Protein AF-A0A061RAM3-F1 (afdb_monomer)

Solvent-accessible surface area (backbone atoms only — not comparable to full-atom values): 15833 Å² total; per-residue (Å²): 137,60,60,43,62,59,39,28,48,87,71,60,14,74,17,45,39,40,58,46,79,37,76,56,64,18,76,98,49,35,63,13,40,32,44,33,37,36,30,30,62,55,66,82,29,27,28,26,21,34,29,41,56,76,44,85,74,48,44,68,41,64,88,39,46,26,42,37,34,35,31,34,24,66,47,40,44,36,33,44,35,41,26,66,57,91,63,89,93,53,68,32,32,42,34,75,48,80,34,57,59,82,43,79,46,79,46,80,45,47,48,88,65,37,40,33,26,47,94,59,33,67,45,92,86,44,67,75,76,64,45,55,39,37,20,34,50,32,47,32,43,37,45,56,43,64,69,80,37,68,34,91,46,56,71,75,41,76,52,55,39,33,30,65,45,78,45,76,38,60,46,87,87,64,68,57,78,67,45,74,42,74,44,57,52,90,55,68,59,66,61,52,50,52,51,47,60,71,64,74,52,47,30,38,42,37,50,46,37,78,90,80,84,86,88,79,90,78,68,85,53,76,52,63,88,90,57,90,59,68,31,69,84,54,76,72,53,53,50,48,50,52,57,16,56,68,72,41,90,85,67,64,69,50,56,48,42,50,39,51,84,72,81,65,100,74,77,48,58,65,58,54,32,50,55,54,52,54,59,76,74,108

Foldseek 3Di:
DDKDKDFCVVVVFDKDWDWDWDAQPDDPRHIWIKIKTFFDPPSVGFKIKMKDQWDVQFAAQVQFFFKKWWKAAQQFKKKKWWDQDNDDQAWIWIAIDTHDHGDTDIDTDTQQRTFTDGPLETDPPDDRDRNGGTTMIMMMGGQDHHPRHGRPRGDGTIDMMTIHDMDTHHDPVSPDPAAEAEAEAPDPPVVVLVVVVVVVHFYEYEYAHDDDDDDDDDDWDWDDDPDDEDDHDDPVVSVLLVLLVVVQRRDGSDYTYTHDPDDDPDDDSVNSNVVVNVSSVD

Radius of gyration: 23.23 Å; Cα contacts (8 Å, |Δi|>4): 616; chains: 1; bounding box: 56×52×62 Å

Nearest PDB structures (foldseek):
  7zkq-assembly1_A  TM=8.210E-01  e=1.582E-12  Yarrowia lipolytica
  7zkp-assembly1_A  TM=8.042E-01  e=2.728E-11  Yarrowia lipolytica
  8qx6-assembly2_B  TM=6.249E-01  e=1.879E-04  Christiangramia forsetii KT0803
  4y6x-assembly3_C-4  TM=2.558E-01  e=2.822E-01  Tobacco streak virus
  5h49-assembly1_C  TM=2.333E-01  e=3.731E-01  Rattus norvegicus

Mean predicted aligned error: 13.97 Å

pLDDT: mean 75.75, std 21.13, range [30.55, 98.44]

Secondary structure (DSSP, 8-state):
--EEE--GGGGT---EEEEEEETTSSGGG--EEEEEEEE--GGG--EEEEEEPPPSSPB--TT-SEEEEEEE--S-EEEEEEE--SSSSS-EEEEEEE--SSSEEEEEEEGGG-EEEETTEE-TTPPPP-TT-B-EEEEEEESB-GGG-B-TT--SEEEEEEEEEEEEE--TT--PPPEEEEEPTTS-HHHHHHHHHHTTS-EEEEE----SSPPPS----PPPTT--------HHHHHHHHHHHHT-TT--SEEEE---S---TT--HHHHHHHHHHHHT-

InterPro domains:
  IPR008979 Galactose-binding-like domain superfamily [SSF49785] (3-167)
  IPR013857 NADH:ubiquinone oxidoreductase intermediate-associated protein 30 [PF08547] (2-162)
  IPR039131 Complex I intermediate-associated protein 30, mitochondrial [PTHR13194] (3-171)

Structure (mmCIF, N/CA/C/O backbone):
data_AF-A0A061RAM3-F1
#
_entry.id   AF-A0A061RAM3-F1
#
loop_
_atom_site.group_PDB
_atom_site.id
_atom_site.type_symbol
_atom_site.label_atom_id
_atom_site.label_alt_id
_atom_site.label_comp_id
_atom_site.label_asym_id
_atom_site.label_entity_id
_atom_site.label_seq_id
_atom_site.pdbx_PDB_ins_code
_atom_site.Cartn_x
_atom_site.Cartn_y
_atom_site.Cartn_z
_atom_site.occupancy
_atom_site.B_iso_or_equiv
_atom_site.auth_seq_id
_atom_site.auth_comp_id
_atom_site.auth_asym_id
_atom_site.auth_atom_id
_atom_site.pdbx_PDB_model_num
ATOM 1 N N . MET A 1 1 ? 6.037 6.297 9.368 1.00 69.19 1 MET A N 1
ATOM 2 C CA . MET A 1 1 ? 6.776 5.211 8.682 1.00 69.19 1 MET A CA 1
ATOM 3 C C . MET A 1 1 ? 7.897 5.817 7.856 1.00 69.19 1 MET A C 1
ATOM 5 O O . MET A 1 1 ? 7.661 6.824 7.199 1.00 69.19 1 MET A O 1
ATOM 9 N N . THR A 1 2 ? 9.088 5.224 7.885 1.00 83.69 2 THR A N 1
ATOM 10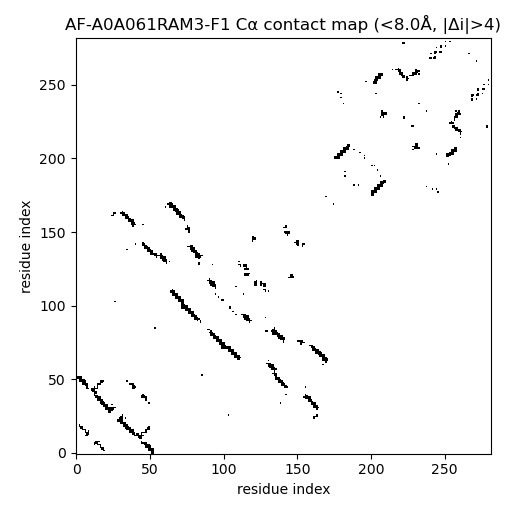 C CA . THR A 1 2 ? 10.241 5.684 7.093 1.00 83.69 2 THR A CA 1
ATOM 11 C C . THR A 1 2 ? 10.337 4.871 5.811 1.00 83.69 2 THR A C 1
ATOM 13 O O . THR A 1 2 ? 10.372 3.643 5.881 1.00 83.69 2 THR A O 1
ATOM 16 N N . TRP A 1 3 ? 10.388 5.549 4.665 1.00 90.94 3 TRP A N 1
ATOM 17 C CA . TRP A 1 3 ? 10.545 4.948 3.340 1.00 90.94 3 TRP A CA 1
ATOM 18 C C . TRP A 1 3 ? 11.981 5.123 2.845 1.00 90.94 3 TRP A C 1
ATOM 20 O O . TRP A 1 3 ? 12.577 6.180 3.037 1.00 90.94 3 TRP A O 1
ATOM 30 N N . ALA A 1 4 ? 12.524 4.097 2.198 1.00 86.75 4 ALA A N 1
ATOM 31 C CA . ALA A 1 4 ? 13.864 4.095 1.629 1.00 86.75 4 ALA A CA 1
ATOM 32 C C . ALA A 1 4 ? 13.833 3.626 0.161 1.00 86.75 4 ALA A C 1
ATOM 34 O O . ALA A 1 4 ? 13.072 2.704 -0.160 1.00 86.75 4 ALA A O 1
ATOM 35 N N . PRO A 1 5 ? 14.644 4.228 -0.728 1.00 85.62 5 PRO A N 1
ATOM 36 C CA . PRO A 1 5 ? 14.793 3.768 -2.106 1.00 85.62 5 PRO A CA 1
ATOM 37 C C . PRO A 1 5 ? 15.339 2.339 -2.206 1.00 85.62 5 PRO A C 1
ATOM 39 O O . PRO A 1 5 ? 16.195 1.919 -1.425 1.00 85.62 5 PRO A O 1
ATOM 42 N N . LEU A 1 6 ? 14.861 1.611 -3.212 1.00 77.00 6 LEU A N 1
ATOM 43 C CA . LEU A 1 6 ? 15.322 0.294 -3.635 1.00 77.00 6 LEU A CA 1
ATOM 44 C C . LEU A 1 6 ? 15.282 0.228 -5.170 1.00 77.00 6 LEU A C 1
ATOM 46 O O . LEU A 1 6 ? 14.410 -0.408 -5.759 1.00 77.00 6 LEU A O 1
ATOM 50 N N . ASP A 1 7 ? 16.209 0.933 -5.813 1.00 73.00 7 ASP A N 1
ATOM 51 C CA . ASP A 1 7 ? 16.230 1.128 -7.266 1.00 73.00 7 ASP A CA 1
ATOM 52 C C . ASP A 1 7 ? 17.189 0.173 -8.003 1.00 73.00 7 ASP A C 1
ATOM 54 O O . ASP A 1 7 ? 17.995 -0.548 -7.404 1.00 73.00 7 ASP A O 1
ATOM 58 N N . ASP A 1 8 ? 17.116 0.189 -9.337 1.00 58.47 8 ASP A N 1
ATOM 59 C CA . ASP A 1 8 ? 17.903 -0.662 -10.241 1.00 58.47 8 ASP A CA 1
ATOM 60 C C . ASP A 1 8 ? 19.409 -0.358 -10.291 1.00 58.47 8 ASP A C 1
ATOM 62 O O . ASP A 1 8 ? 20.167 -1.121 -10.896 1.00 58.47 8 ASP A O 1
ATOM 66 N N . VAL A 1 9 ? 19.867 0.676 -9.578 1.00 59.44 9 VAL A N 1
ATOM 67 C CA . VAL A 1 9 ? 21.287 1.025 -9.400 1.00 59.44 9 VAL A CA 1
ATOM 68 C C . VAL A 1 9 ? 22.098 -0.146 -8.842 1.00 59.44 9 VAL A C 1
ATOM 70 O O . VAL A 1 9 ? 23.246 -0.346 -9.234 1.00 59.44 9 VAL A O 1
ATOM 73 N N . VAL A 1 10 ? 21.490 -0.988 -7.998 1.00 59.09 10 VAL A N 1
ATOM 74 C CA . VAL A 1 10 ? 22.131 -2.204 -7.459 1.00 59.09 10 VAL A CA 1
ATOM 75 C C . VAL A 1 10 ? 22.502 -3.202 -8.570 1.00 59.09 10 VAL A C 1
ATOM 77 O O . VAL A 1 10 ? 23.435 -3.985 -8.411 1.00 59.09 10 VAL A O 1
ATOM 80 N N . MET A 1 11 ? 21.808 -3.145 -9.711 1.00 56.41 11 MET A N 1
ATOM 81 C CA . MET A 1 11 ? 22.037 -3.983 -10.892 1.00 56.41 11 MET A CA 1
ATOM 82 C C . MET A 1 11 ? 22.733 -3.230 -12.044 1.00 56.41 11 MET A C 1
ATOM 84 O O . MET A 1 11 ? 22.861 -3.786 -13.133 1.00 56.41 11 MET A O 1
ATOM 88 N N . GLY A 1 12 ? 23.191 -1.989 -11.825 1.00 47.34 12 GLY A N 1
ATOM 89 C CA . GLY A 1 12 ? 23.857 -1.149 -12.834 1.00 47.34 12 GLY A CA 1
ATOM 90 C 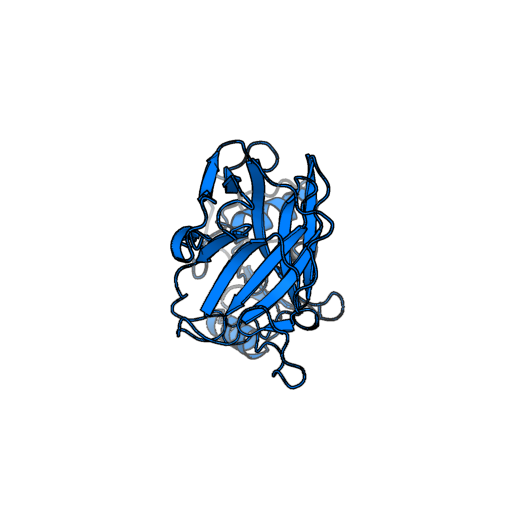C . GLY A 1 12 ? 22.932 -0.225 -13.639 1.00 47.34 12 GLY A C 1
ATOM 91 O O . GLY A 1 12 ? 23.410 0.487 -14.528 1.00 47.34 12 GLY A O 1
ATOM 92 N N . GLY A 1 13 ? 21.632 -0.212 -13.326 1.00 58.31 13 GLY A N 1
ATOM 93 C CA . GLY A 1 13 ? 20.669 0.744 -13.871 1.00 58.31 13 GLY A CA 1
ATOM 94 C C . GLY A 1 13 ? 20.909 2.172 -13.368 1.00 58.31 13 GLY A C 1
ATOM 95 O O . GLY A 1 13 ? 21.712 2.414 -12.466 1.00 58.31 13 GLY A O 1
ATOM 96 N N . CYS A 1 14 ? 20.245 3.143 -13.990 1.00 67.56 14 CYS A N 1
ATOM 97 C CA . CYS A 1 14 ? 20.358 4.562 -13.638 1.00 67.56 14 CYS A CA 1
ATOM 98 C C . CYS A 1 14 ? 19.017 5.177 -13.220 1.00 67.56 14 CYS A C 1
ATOM 100 O O . CYS A 1 14 ? 18.851 6.400 -13.273 1.00 67.56 14 CYS A O 1
ATOM 102 N N . SER A 1 15 ? 18.056 4.342 -12.816 1.00 70.56 15 SER A N 1
ATOM 103 C CA . SER A 1 15 ? 16.801 4.831 -12.264 1.00 70.56 15 SER A CA 1
ATOM 104 C C . SER A 1 15 ? 17.033 5.386 -10.861 1.00 70.56 15 SER A C 1
ATOM 106 O O . SER A 1 15 ? 17.794 4.834 -10.070 1.00 70.56 15 SER A O 1
ATOM 108 N N . LEU A 1 16 ? 16.371 6.495 -10.555 1.00 74.38 16 LEU A N 1
ATOM 109 C CA . LEU A 1 16 ? 16.419 7.145 -9.249 1.00 74.38 16 LEU A CA 1
ATOM 110 C C . LEU A 1 16 ? 14.993 7.412 -8.809 1.00 74.38 16 LEU A C 1
ATOM 112 O O . LEU A 1 16 ? 14.266 8.100 -9.529 1.00 74.38 16 LEU A O 1
ATOM 116 N N . GLY A 1 17 ? 14.608 6.909 -7.644 1.00 76.31 17 GLY A N 1
ATOM 117 C CA . GLY A 1 17 ? 13.334 7.219 -7.019 1.00 76.31 17 GLY A CA 1
ATOM 118 C C . GLY A 1 17 ? 13.464 7.492 -5.534 1.00 76.31 17 GLY A C 1
ATOM 119 O O . GLY A 1 17 ? 14.421 7.110 -4.867 1.00 76.31 17 GLY A O 1
ATOM 120 N N . GLY A 1 18 ? 12.473 8.194 -5.010 1.00 89.69 18 GLY A N 1
ATOM 121 C CA . GLY A 1 18 ? 12.388 8.526 -3.601 1.00 89.69 18 GLY A CA 1
ATOM 122 C C . GLY A 1 18 ? 10.944 8.662 -3.162 1.00 89.69 18 GLY A C 1
ATOM 123 O O . GLY A 1 18 ? 10.032 8.793 -3.983 1.00 89.69 18 GLY A O 1
ATOM 124 N N . PHE A 1 19 ? 10.752 8.606 -1.850 1.00 93.06 19 PHE A N 1
ATOM 125 C CA . PHE A 1 19 ? 9.472 8.869 -1.218 1.00 93.06 19 PHE A CA 1
ATOM 126 C C . PHE A 1 19 ? 9.662 9.964 -0.184 1.00 93.06 19 PHE A C 1
ATOM 128 O O . PHE A 1 19 ? 10.453 9.812 0.747 1.00 93.06 19 PHE A O 1
ATOM 135 N N . GLU A 1 20 ? 8.929 11.056 -0.337 1.00 93.38 20 GLU A N 1
ATOM 136 C CA . GLU A 1 20 ? 9.004 12.189 0.578 1.00 93.38 20 GLU A CA 1
ATOM 137 C C . GLU A 1 20 ? 7.631 12.808 0.793 1.00 93.38 20 GLU A C 1
ATOM 139 O O . GLU A 1 20 ? 6.785 12.804 -0.099 1.00 93.38 20 GLU A O 1
ATOM 144 N N . VAL A 1 21 ? 7.401 13.342 1.989 1.00 92.50 21 VAL A N 1
ATOM 145 C CA . VAL A 1 21 ? 6.182 14.097 2.271 1.00 92.50 21 VAL A CA 1
ATOM 146 C C . VAL A 1 21 ? 6.364 15.505 1.717 1.00 92.50 21 VAL A C 1
ATOM 148 O O . VAL A 1 21 ? 7.249 16.236 2.161 1.00 92.50 21 VAL A O 1
ATOM 151 N N . ARG A 1 22 ? 5.527 15.888 0.752 1.00 92.88 22 ARG A N 1
ATOM 152 C CA . ARG A 1 22 ? 5.532 17.217 0.133 1.00 92.88 22 ARG A CA 1
ATOM 153 C C . ARG A 1 22 ? 4.263 17.972 0.507 1.00 92.88 22 ARG A C 1
ATOM 155 O O . ARG A 1 22 ? 3.159 17.447 0.370 1.00 92.88 22 ARG A O 1
ATOM 162 N N . ALA A 1 23 ? 4.418 19.209 0.973 1.00 92.25 23 ALA A N 1
ATOM 163 C CA . ALA A 1 23 ? 3.297 20.114 1.219 1.00 92.25 23 ALA A CA 1
ATOM 164 C C . ALA A 1 23 ? 2.678 20.584 -0.109 1.00 92.25 23 ALA A C 1
ATOM 166 O O . ALA A 1 23 ? 3.403 20.793 -1.080 1.00 92.25 23 ALA A O 1
ATOM 167 N N . GLY A 1 24 ? 1.354 20.768 -0.155 1.00 90.19 24 GLY A N 1
ATOM 168 C CA . GLY A 1 24 ? 0.654 21.284 -1.340 1.00 90.19 24 GLY A CA 1
ATOM 169 C C . GLY A 1 24 ? 0.398 20.266 -2.457 1.00 90.19 24 GLY A C 1
ATOM 170 O O . GLY A 1 24 ? -0.300 20.594 -3.412 1.00 90.19 24 GLY A O 1
ATOM 171 N N . GLU A 1 25 ? 0.926 19.046 -2.346 1.00 90.75 25 GLU A N 1
ATOM 172 C CA . GLU A 1 25 ? 0.769 17.973 -3.345 1.00 90.75 25 GLU A CA 1
ATOM 173 C C . GLU A 1 25 ? -0.439 17.058 -3.067 1.00 90.75 25 GLU A C 1
ATOM 175 O O . GLU A 1 25 ? -0.788 16.221 -3.898 1.00 90.75 25 GLU A O 1
ATOM 180 N N . GLY A 1 26 ? -1.076 17.196 -1.901 1.00 90.06 26 GLY A N 1
ATOM 181 C CA . GLY A 1 26 ? -2.254 16.444 -1.472 1.00 90.06 26 GLY A CA 1
ATOM 182 C C . GLY A 1 26 ? -3.586 17.072 -1.882 1.00 90.06 26 GLY A C 1
ATOM 183 O O . GLY A 1 26 ? -3.658 18.162 -2.457 1.00 90.06 26 GLY A O 1
ATOM 184 N N . GLU A 1 27 ? -4.678 16.373 -1.569 1.00 88.25 27 GLU A N 1
ATOM 185 C CA . GLU A 1 27 ? -6.039 16.873 -1.783 1.00 88.25 27 GLU A CA 1
ATOM 186 C C . GLU A 1 27 ? -6.258 18.204 -1.059 1.00 88.25 27 GLU A C 1
ATOM 188 O O . GLU A 1 27 ? -5.811 18.392 0.070 1.00 88.25 27 GLU A O 1
ATOM 193 N N . ALA A 1 28 ? -6.907 19.155 -1.736 1.00 88.12 28 ALA A N 1
ATOM 194 C CA . ALA A 1 28 ? -7.122 20.512 -1.228 1.00 88.12 28 ALA A CA 1
ATOM 195 C C . ALA A 1 28 ? -5.840 21.233 -0.737 1.00 88.12 28 ALA A C 1
ATOM 197 O O . ALA A 1 28 ? -5.916 22.131 0.098 1.00 88.12 28 ALA A O 1
ATOM 198 N N . GLY A 1 29 ? -4.659 20.867 -1.257 1.00 85.62 29 GLY A N 1
ATOM 199 C CA . GLY A 1 29 ? -3.378 21.467 -0.865 1.00 85.62 29 GLY A CA 1
ATOM 200 C C . GLY A 1 29 ? -2.783 20.910 0.435 1.00 85.62 29 GLY A C 1
ATOM 201 O O . GLY A 1 29 ? -1.791 21.449 0.929 1.00 85.62 29 GLY A O 1
ATOM 202 N N . ALA A 1 30 ? -3.351 19.831 0.982 1.00 88.69 30 ALA A N 1
ATOM 203 C CA . ALA A 1 30 ? -2.785 19.095 2.110 1.00 88.69 30 ALA A CA 1
ATOM 204 C C . ALA A 1 30 ? -1.396 18.503 1.770 1.00 88.69 30 ALA A C 1
ATOM 206 O O . ALA A 1 30 ? -1.010 18.430 0.600 1.00 88.69 30 ALA A O 1
ATOM 207 N N . PRO A 1 31 ? -0.599 18.074 2.762 1.00 90.25 31 PRO A N 1
ATOM 208 C CA . PRO A 1 31 ? 0.589 17.274 2.489 1.00 90.25 31 PRO A CA 1
ATOM 209 C C . PRO A 1 31 ? 0.226 15.891 1.924 1.00 90.25 31 PRO A C 1
ATOM 211 O O . PRO A 1 31 ? -0.779 15.295 2.307 1.00 90.25 31 PRO A O 1
ATOM 214 N N . ALA A 1 32 ? 1.078 15.361 1.048 1.00 93.81 32 ALA A N 1
ATOM 215 C CA . ALA A 1 32 ? 0.996 13.988 0.550 1.00 93.81 32 ALA A CA 1
ATOM 216 C C . ALA A 1 32 ? 2.384 13.345 0.505 1.00 93.81 32 ALA A C 1
ATOM 218 O O . ALA A 1 32 ? 3.394 14.028 0.327 1.00 93.81 32 ALA A O 1
ATOM 219 N N . GLY A 1 33 ? 2.440 12.022 0.652 1.00 95.56 33 GLY A N 1
ATOM 220 C CA . GLY A 1 33 ? 3.655 11.259 0.391 1.00 95.56 33 GLY A CA 1
ATOM 221 C C . GLY A 1 33 ? 3.820 11.058 -1.110 1.00 95.56 33 GLY A C 1
ATOM 222 O O . GLY A 1 33 ? 2.917 10.546 -1.758 1.00 95.56 33 GLY A O 1
ATOM 223 N N . VAL A 1 34 ? 4.942 11.468 -1.689 1.00 96.75 34 VAL A N 1
ATOM 224 C CA . VAL A 1 34 ? 5.141 11.447 -3.140 1.00 96.75 34 VAL A CA 1
ATOM 225 C C . VAL A 1 34 ? 6.214 10.435 -3.501 1.00 96.75 34 VAL A C 1
ATOM 227 O O . VAL A 1 34 ? 7.398 10.666 -3.254 1.00 96.75 34 VAL A O 1
ATOM 230 N N . PHE A 1 35 ? 5.800 9.330 -4.126 1.00 97.38 35 PHE A N 1
ATOM 231 C CA . PHE A 1 35 ? 6.722 8.417 -4.795 1.00 97.38 35 PHE A CA 1
ATOM 232 C C . PHE A 1 35 ? 7.046 8.980 -6.178 1.00 97.38 35 PHE A C 1
ATOM 234 O O . PHE A 1 35 ? 6.186 9.014 -7.053 1.00 97.38 35 PHE A O 1
ATOM 241 N N . SER A 1 36 ? 8.267 9.456 -6.393 1.00 96.25 36 SER A N 1
ATOM 242 C CA . SER A 1 36 ? 8.643 10.071 -7.670 1.00 96.25 36 SER A CA 1
ATOM 243 C C . SER A 1 36 ? 10.099 9.826 -8.008 1.00 96.25 36 SER A C 1
ATOM 245 O O . SER A 1 36 ? 10.906 9.490 -7.139 1.00 96.25 36 SER A O 1
ATOM 247 N N . GLY A 1 37 ? 10.431 10.002 -9.280 1.00 94.12 37 GLY A N 1
ATOM 248 C CA . GLY A 1 37 ? 11.761 9.701 -9.767 1.00 94.12 37 GLY A CA 1
ATOM 249 C C . GLY A 1 37 ? 11.891 9.814 -11.273 1.00 94.12 37 GLY A C 1
ATOM 250 O O . GLY A 1 37 ? 11.033 10.375 -11.956 1.00 94.12 37 GLY A O 1
ATOM 251 N N . ASN A 1 38 ? 12.978 9.256 -11.790 1.00 92.00 38 ASN A N 1
ATOM 252 C CA . ASN A 1 38 ? 13.219 9.071 -13.211 1.00 92.00 38 ASN A CA 1
ATOM 253 C C . ASN A 1 38 ? 13.618 7.617 -13.458 1.00 92.00 38 ASN A C 1
ATOM 255 O O . ASN A 1 38 ? 14.618 7.162 -12.907 1.00 92.00 38 ASN A O 1
ATOM 259 N N . VAL A 1 39 ? 12.855 6.902 -14.285 1.00 91.44 39 VAL A N 1
ATOM 260 C CA . VAL A 1 39 ? 13.136 5.508 -14.647 1.00 91.44 39 VAL A CA 1
ATOM 261 C C . VAL A 1 39 ? 13.757 5.438 -16.041 1.00 91.44 39 VAL A C 1
ATOM 263 O O . VAL A 1 39 ? 13.274 6.085 -16.973 1.00 91.44 39 VAL A O 1
ATOM 266 N N . SER A 1 40 ? 14.829 4.662 -16.202 1.00 88.94 40 SER A N 1
ATOM 267 C CA . SER A 1 40 ? 15.472 4.426 -17.502 1.00 88.94 40 SER A CA 1
ATOM 268 C C . SER A 1 40 ? 15.567 2.937 -17.802 1.00 88.94 40 SER A C 1
ATOM 270 O O . SER A 1 40 ? 15.693 2.119 -16.901 1.00 88.94 40 SER A O 1
ATOM 272 N N . THR A 1 41 ? 15.516 2.582 -19.083 1.00 86.94 41 THR A N 1
ATOM 273 C CA . THR A 1 41 ? 15.765 1.214 -19.562 1.00 86.94 41 THR A CA 1
ATOM 274 C C . THR A 1 41 ? 17.222 0.968 -19.945 1.00 86.94 41 THR A C 1
ATOM 276 O O . THR A 1 41 ? 17.556 -0.133 -20.389 1.00 86.94 41 THR A O 1
ATOM 279 N N . ASP A 1 42 ? 18.077 1.981 -19.812 1.00 81.56 42 ASP A N 1
ATOM 280 C CA . ASP A 1 42 ? 19.510 1.858 -20.059 1.00 81.56 42 ASP A CA 1
ATOM 281 C C . ASP A 1 42 ? 20.147 0.885 -19.057 1.00 81.56 42 ASP A C 1
ATOM 283 O O . ASP A 1 42 ? 19.644 0.680 -17.952 1.00 81.56 42 ASP A O 1
ATOM 287 N N . ASN A 1 43 ? 21.258 0.256 -19.451 1.00 79.12 43 ASN A N 1
ATOM 288 C CA . ASN A 1 43 ? 22.014 -0.696 -18.624 1.00 79.12 43 ASN A CA 1
ATOM 289 C C . ASN A 1 43 ? 21.181 -1.861 -18.057 1.00 79.12 43 ASN A C 1
ATOM 291 O O . ASN A 1 43 ? 21.433 -2.336 -16.954 1.00 79.12 43 ASN A O 1
ATOM 295 N N . SER A 1 44 ? 20.197 -2.353 -18.816 1.00 75.50 44 SER A N 1
ATOM 296 C CA . SER A 1 44 ? 19.260 -3.399 -18.362 1.00 75.50 44 SER A CA 1
ATOM 297 C C . SER A 1 44 ? 18.396 -2.991 -17.162 1.00 75.50 44 SER A C 1
ATOM 299 O O . SER A 1 44 ? 17.829 -3.856 -16.493 1.00 75.50 44 SER A O 1
ATOM 301 N N . GLY A 1 45 ? 18.282 -1.687 -16.904 1.00 79.81 45 GLY A N 1
ATOM 302 C CA . GLY A 1 45 ? 17.400 -1.131 -15.893 1.00 79.81 45 GLY A CA 1
ATOM 303 C C . GLY A 1 45 ? 15.928 -1.188 -16.294 1.00 79.81 45 GLY A C 1
ATOM 304 O O . GLY A 1 45 ? 15.495 -1.911 -17.202 1.00 79.81 45 GLY A O 1
ATOM 305 N N . GLY A 1 46 ? 15.140 -0.382 -15.604 1.00 86.69 46 GLY A N 1
ATOM 306 C CA . GLY A 1 46 ? 13.729 -0.184 -15.893 1.00 86.69 46 GLY A CA 1
ATOM 307 C C . GLY A 1 46 ? 12.863 -0.374 -14.668 1.00 86.69 46 GLY A C 1
ATOM 308 O O . GLY A 1 46 ? 11.701 -0.742 -14.822 1.00 86.69 46 GLY A O 1
ATOM 309 N N . PHE A 1 47 ? 13.390 -0.176 -13.461 1.00 89.69 47 PHE A N 1
ATOM 310 C CA . PHE A 1 47 ? 12.538 -0.097 -12.285 1.00 89.69 47 PHE A CA 1
ATOM 311 C C . PHE A 1 47 ? 13.027 0.940 -11.283 1.00 89.69 47 PHE A C 1
ATOM 313 O O . PHE A 1 47 ? 14.221 1.164 -11.113 1.00 89.69 47 PHE A O 1
ATOM 32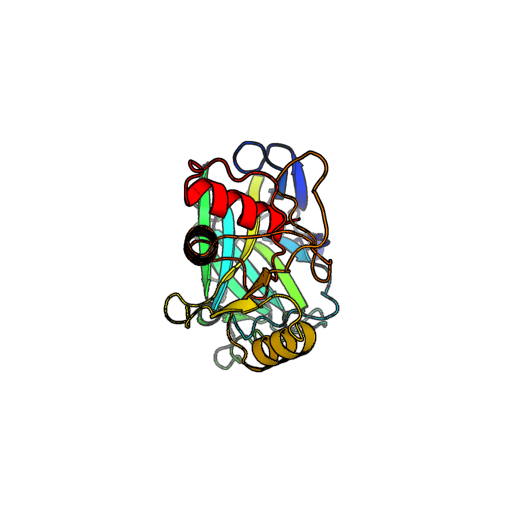0 N N . SER A 1 48 ? 12.066 1.527 -10.585 1.00 93.44 48 SER A N 1
ATOM 321 C CA . SER A 1 48 ? 12.296 2.312 -9.385 1.00 93.44 48 SER A CA 1
ATOM 322 C C . SER A 1 48 ? 11.336 1.842 -8.306 1.00 93.44 48 SER A C 1
ATOM 324 O O . SER A 1 48 ? 10.194 1.461 -8.596 1.00 93.44 48 SER A O 1
ATOM 326 N N . SER A 1 49 ? 11.795 1.814 -7.062 1.00 94.12 49 SER A N 1
ATOM 327 C CA . SER A 1 49 ? 10.980 1.344 -5.954 1.00 94.12 49 SER A CA 1
ATOM 328 C C . SER A 1 49 ? 11.350 2.013 -4.644 1.00 94.12 49 SER A C 1
ATOM 330 O O . SER A 1 49 ? 12.496 2.374 -4.408 1.00 94.12 49 SER A O 1
ATOM 332 N N . VAL A 1 50 ? 10.366 2.135 -3.763 1.00 95.25 50 VAL A N 1
ATOM 333 C CA . VAL A 1 50 ? 10.534 2.602 -2.389 1.00 95.25 50 VAL A CA 1
ATOM 334 C C . VAL A 1 50 ? 9.870 1.611 -1.456 1.00 95.25 50 VAL A C 1
ATOM 336 O O . VAL A 1 50 ? 8.787 1.098 -1.745 1.00 95.25 50 VAL A O 1
ATOM 339 N N . ARG A 1 51 ? 10.519 1.332 -0.331 1.00 94.88 51 ARG A N 1
ATOM 340 C CA . ARG A 1 51 ? 10.044 0.370 0.661 1.00 94.88 51 ARG A CA 1
ATOM 341 C C . ARG A 1 51 ? 10.166 0.949 2.055 1.00 94.88 51 ARG A C 1
ATOM 343 O O . ARG A 1 51 ? 11.120 1.668 2.344 1.00 94.88 51 ARG A O 1
ATOM 350 N N . THR A 1 52 ? 9.226 0.625 2.929 1.00 93.81 52 THR A N 1
ATOM 351 C CA . THR A 1 52 ? 9.360 0.970 4.342 1.00 93.81 52 THR A CA 1
ATOM 352 C C . THR A 1 52 ? 10.516 0.200 4.985 1.00 93.81 52 THR A C 1
ATOM 354 O O . THR A 1 52 ? 10.899 -0.887 4.539 1.00 93.81 52 THR A O 1
ATOM 357 N N . LEU A 1 53 ? 11.062 0.720 6.082 1.00 91.19 53 LEU A N 1
ATOM 358 C CA . LEU A 1 53 ? 11.781 -0.148 7.017 1.00 91.19 53 LEU A CA 1
ATOM 359 C C . LEU A 1 53 ? 10.851 -1.274 7.501 1.00 91.19 53 LEU A C 1
ATOM 361 O O . LEU A 1 53 ? 9.623 -1.150 7.416 1.00 91.19 53 LEU A O 1
ATOM 365 N N . ASN A 1 54 ? 11.442 -2.370 7.982 1.00 93.06 54 ASN A N 1
ATOM 366 C CA . ASN A 1 54 ? 10.662 -3.421 8.625 1.00 93.06 54 ASN A CA 1
ATOM 367 C C . ASN A 1 54 ? 9.919 -2.811 9.819 1.00 93.06 54 ASN A C 1
ATOM 369 O O . ASN A 1 54 ? 10.510 -2.087 10.622 1.00 93.06 54 ASN A O 1
ATOM 373 N N . LEU A 1 55 ? 8.621 -3.072 9.882 1.00 90.88 55 LEU A N 1
ATOM 374 C CA . LEU A 1 55 ? 7.748 -2.678 10.970 1.00 90.88 55 LEU A CA 1
ATOM 375 C C . LEU A 1 55 ? 8.016 -3.608 12.154 1.00 90.88 55 LEU A C 1
ATOM 377 O O . LEU A 1 55 ? 8.121 -4.823 11.979 1.00 90.88 55 LEU A O 1
ATOM 381 N N . ASP A 1 56 ? 8.156 -3.016 13.334 1.00 90.31 56 ASP A N 1
ATOM 382 C CA . ASP A 1 56 ? 8.356 -3.729 14.590 1.00 90.31 56 ASP A CA 1
ATOM 383 C C . ASP A 1 56 ? 7.450 -3.096 15.665 1.00 90.31 56 ASP A C 1
ATOM 385 O O . ASP A 1 56 ? 7.684 -1.942 16.045 1.00 90.31 56 ASP A O 1
ATOM 389 N N . PRO A 1 57 ? 6.381 -3.791 16.102 1.00 92.44 57 PRO A N 1
ATOM 390 C CA . PRO A 1 57 ? 5.958 -5.115 15.632 1.00 92.44 57 PRO A CA 1
ATOM 391 C C . PRO A 1 57 ? 5.412 -5.095 14.183 1.00 92.44 57 PRO A C 1
ATOM 393 O O . PRO A 1 57 ? 5.009 -4.034 13.689 1.00 92.44 57 PRO A O 1
ATOM 396 N N . PRO A 1 58 ? 5.363 -6.253 13.493 1.00 92.38 58 PRO A N 1
ATOM 397 C CA . PRO A 1 58 ? 4.623 -6.400 12.239 1.00 92.38 58 PRO A CA 1
ATOM 398 C C . PRO A 1 58 ? 3.143 -6.031 12.409 1.00 92.38 58 PRO A C 1
ATOM 400 O O . PRO A 1 58 ? 2.589 -6.132 13.505 1.00 92.38 58 PRO A O 1
ATOM 403 N N . LEU A 1 59 ? 2.486 -5.622 11.322 1.00 91.00 59 LEU A N 1
ATOM 404 C CA . LEU A 1 59 ? 1.055 -5.320 11.352 1.00 91.00 59 LEU A CA 1
ATOM 405 C C . LEU A 1 59 ? 0.232 -6.603 11.238 1.00 91.00 59 LEU A C 1
ATOM 407 O O . LEU A 1 59 ? 0.403 -7.359 10.279 1.00 91.00 59 LEU A O 1
ATOM 411 N N . ASP A 1 60 ? -0.713 -6.776 12.159 1.00 89.94 60 ASP A N 1
ATOM 412 C CA . ASP A 1 60 ? -1.796 -7.747 12.030 1.00 89.94 60 ASP A CA 1
ATOM 413 C C . ASP A 1 60 ? -2.991 -7.092 11.330 1.00 89.94 60 ASP A C 1
ATOM 415 O O . ASP A 1 60 ? -3.696 -6.249 11.890 1.00 89.94 60 ASP A O 1
ATOM 419 N N . LEU A 1 61 ? -3.194 -7.471 10.070 1.00 89.94 61 LEU A N 1
ATOM 420 C CA . LEU A 1 61 ? -4.306 -7.042 9.231 1.00 89.94 61 LEU A CA 1
ATOM 421 C C . LEU A 1 61 ? -5.302 -8.181 8.963 1.00 89.94 61 LEU A C 1
ATOM 423 O O . LEU A 1 61 ? -6.093 -8.085 8.025 1.00 89.94 61 LEU A O 1
ATOM 427 N N . SER A 1 62 ? -5.294 -9.249 9.767 1.00 86.81 62 SER A N 1
ATOM 428 C CA . SER A 1 62 ? -6.171 -10.420 9.584 1.00 86.81 62 SER A CA 1
ATOM 429 C C . SER A 1 62 ? -7.663 -10.100 9.607 1.00 86.81 62 SER A C 1
ATOM 431 O O . SER A 1 62 ? -8.460 -10.804 8.992 1.00 86.81 62 SER A O 1
ATOM 433 N N . ALA A 1 63 ? -8.036 -9.003 10.261 1.00 82.81 63 ALA A N 1
ATOM 434 C CA . ALA A 1 63 ? -9.408 -8.525 10.336 1.00 82.81 63 ALA A CA 1
ATOM 435 C C . ALA A 1 63 ? -9.860 -7.706 9.105 1.00 82.81 63 ALA A C 1
ATOM 437 O O . ALA A 1 63 ? -10.967 -7.170 9.111 1.00 82.81 63 ALA A O 1
ATOM 438 N N . TYR A 1 64 ? -9.014 -7.552 8.082 1.00 86.81 64 TYR A N 1
ATOM 439 C CA . TYR A 1 64 ? -9.276 -6.734 6.895 1.00 86.81 64 TYR A CA 1
ATOM 440 C C . TYR A 1 64 ? -9.298 -7.585 5.619 1.00 86.81 64 TYR A C 1
ATOM 442 O O . TYR A 1 64 ? -8.680 -8.643 5.539 1.00 86.81 64 TYR A O 1
ATOM 450 N N . GLU A 1 65 ? -9.995 -7.099 4.593 1.00 90.69 65 GLU A N 1
ATOM 451 C CA . GLU A 1 65 ? -10.069 -7.744 3.278 1.00 90.69 65 GLU A CA 1
ATOM 452 C C . GLU A 1 65 ? -8.919 -7.309 2.356 1.00 90.69 65 GLU A C 1
ATOM 454 O O . GLU A 1 65 ? -8.495 -8.065 1.478 1.00 90.69 65 GLU A O 1
ATOM 459 N N . GLY A 1 66 ? -8.386 -6.098 2.537 1.00 95.44 66 GLY A N 1
ATOM 460 C CA . GLY A 1 66 ? -7.290 -5.612 1.707 1.00 95.44 66 GLY A CA 1
ATOM 461 C C . GLY A 1 66 ? -6.781 -4.221 2.054 1.00 95.44 66 GLY A C 1
ATOM 462 O O . GLY A 1 66 ? -7.106 -3.654 3.096 1.00 95.44 66 GLY A O 1
ATOM 463 N N . ILE A 1 67 ? -5.984 -3.665 1.138 1.00 97.44 67 ILE A N 1
ATOM 464 C CA . ILE A 1 67 ? -5.388 -2.325 1.226 1.00 97.44 67 ILE A CA 1
ATOM 465 C C . ILE A 1 67 ? -6.082 -1.366 0.256 1.00 97.44 67 ILE A C 1
ATOM 467 O O . ILE A 1 67 ? -6.329 -1.705 -0.898 1.00 97.44 67 ILE A O 1
ATOM 471 N N . SER A 1 68 ? -6.376 -0.155 0.709 1.00 96.31 68 SER A N 1
ATOM 472 C CA . SER A 1 68 ? -6.869 0.964 -0.085 1.00 96.31 68 SER A CA 1
ATOM 473 C C . SER A 1 68 ? -5.767 2.009 -0.210 1.00 96.31 68 SER A C 1
ATOM 475 O O . SER A 1 68 ? -5.166 2.402 0.791 1.00 96.31 68 SER A O 1
ATOM 477 N N . LEU A 1 69 ? -5.502 2.467 -1.429 1.00 97.38 69 LEU A N 1
ATOM 478 C CA . LEU A 1 69 ? -4.597 3.584 -1.690 1.00 97.38 69 LEU A CA 1
ATOM 479 C C . LEU A 1 69 ? -5.404 4.760 -2.231 1.00 97.38 69 LEU A C 1
ATOM 481 O O . LEU A 1 69 ? -6.124 4.588 -3.214 1.00 97.38 69 LEU A O 1
ATOM 485 N N . ARG A 1 70 ? -5.233 5.949 -1.653 1.00 96.81 70 ARG A N 1
ATOM 486 C CA . ARG A 1 70 ? -5.718 7.202 -2.244 1.00 96.81 70 ARG A CA 1
ATOM 487 C C . ARG A 1 70 ? -4.556 7.866 -2.963 1.00 96.81 70 ARG A C 1
ATOM 489 O O . ARG A 1 70 ? -3.624 8.343 -2.311 1.00 96.81 70 ARG A O 1
ATOM 496 N N . VAL A 1 71 ? -4.575 7.862 -4.293 1.00 97.81 71 VAL A N 1
ATOM 497 C CA . VAL A 1 71 ? -3.443 8.314 -5.123 1.00 97.81 71 VAL A CA 1
ATOM 498 C C . VAL A 1 71 ? -3.878 9.294 -6.198 1.00 97.81 71 VAL A C 1
ATOM 500 O O . VAL A 1 71 ? -4.994 9.196 -6.705 1.00 97.81 71 VAL A O 1
ATOM 503 N N . ARG A 1 72 ? -2.981 10.202 -6.588 1.00 97.31 72 ARG A N 1
ATOM 504 C CA . ARG A 1 72 ? -3.132 11.008 -7.800 1.00 97.31 72 ARG A CA 1
ATOM 505 C C . ARG A 1 72 ? -2.311 10.372 -8.907 1.00 97.31 72 ARG A C 1
ATOM 507 O O . ARG A 1 72 ? -1.086 10.354 -8.836 1.00 97.31 72 ARG A O 1
ATOM 514 N N . GLY A 1 73 ? -2.983 9.803 -9.895 1.00 93.62 73 GLY A N 1
ATOM 515 C CA . GLY A 1 73 ? -2.310 9.006 -10.911 1.00 93.62 73 GLY A CA 1
ATOM 516 C C . GLY A 1 73 ? -1.575 9.821 -11.972 1.00 93.62 73 GLY A C 1
ATOM 517 O O . GLY A 1 73 ? -1.880 10.989 -12.227 1.00 93.62 73 GLY A O 1
ATOM 518 N N . ASP A 1 74 ? -0.634 9.169 -12.652 1.00 95.75 74 ASP A N 1
ATOM 519 C CA . ASP A 1 74 ? 0.120 9.717 -13.785 1.00 95.75 74 ASP A CA 1
ATOM 520 C C . ASP A 1 74 ? -0.037 8.881 -15.069 1.00 95.75 74 ASP A C 1
ATOM 522 O O . ASP A 1 74 ? 0.689 9.061 -16.052 1.00 95.75 74 ASP A O 1
ATOM 526 N N . GLY A 1 75 ? -1.029 7.985 -15.104 1.00 96.56 75 GLY A N 1
ATOM 527 C CA . GLY A 1 75 ? -1.283 7.138 -16.269 1.00 96.56 75 GLY A CA 1
ATOM 528 C C . GLY A 1 75 ? -0.283 5.990 -16.407 1.00 96.56 75 GLY A C 1
ATOM 529 O O . GLY A 1 75 ? -0.115 5.474 -17.517 1.00 96.56 75 GLY A O 1
ATOM 530 N N . LEU A 1 76 ? 0.460 5.673 -15.344 1.00 97.12 76 LEU A N 1
ATOM 531 C CA . LEU A 1 76 ? 1.357 4.525 -15.264 1.00 97.12 76 LEU A CA 1
ATOM 532 C C . LEU A 1 76 ? 0.723 3.408 -14.433 1.00 97.12 76 LEU A C 1
ATOM 534 O O . LEU A 1 76 ? -0.235 3.610 -13.679 1.00 97.12 76 LEU A O 1
ATOM 538 N N . ARG A 1 77 ? 1.296 2.216 -14.580 1.00 97.88 77 ARG A N 1
ATOM 539 C CA . ARG A 1 77 ? 0.934 1.025 -13.818 1.00 97.88 77 ARG A CA 1
ATOM 540 C C . ARG A 1 77 ? 2.035 0.697 -12.825 1.00 97.88 77 ARG A C 1
ATOM 542 O O . ARG A 1 77 ? 3.200 0.553 -13.209 1.00 97.88 77 ARG A O 1
ATOM 549 N N . TYR A 1 78 ? 1.642 0.555 -11.569 1.00 98.06 78 TYR A N 1
ATOM 550 C CA . TYR A 1 78 ? 2.525 0.347 -10.430 1.00 98.06 78 TYR A CA 1
ATOM 551 C C . TYR A 1 78 ? 2.275 -1.016 -9.793 1.00 98.06 78 TYR A C 1
ATOM 553 O O . TYR A 1 78 ? 1.263 -1.670 -10.046 1.00 98.06 78 TYR A O 1
ATOM 561 N N . LYS A 1 79 ? 3.196 -1.432 -8.925 1.00 98.06 79 LYS A N 1
ATOM 562 C CA . LYS A 1 79 ? 3.029 -2.581 -8.037 1.00 98.06 79 LYS A CA 1
ATOM 563 C C . LYS A 1 79 ? 3.029 -2.111 -6.595 1.00 98.06 79 LYS A C 1
ATOM 565 O O . LYS A 1 79 ? 3.918 -1.363 -6.186 1.00 98.06 79 LYS A O 1
ATOM 570 N N . PHE A 1 80 ? 2.063 -2.603 -5.835 1.00 98.44 80 PHE A N 1
ATOM 571 C CA . PHE A 1 80 ? 2.091 -2.594 -4.385 1.00 98.44 80 PHE A CA 1
ATOM 572 C C . PHE A 1 80 ? 2.579 -3.956 -3.904 1.00 98.44 80 PHE A C 1
ATOM 574 O O . PHE A 1 80 ? 2.105 -4.998 -4.368 1.00 98.44 80 PHE A O 1
ATOM 581 N N . ILE A 1 81 ? 3.566 -3.953 -3.018 1.00 97.88 81 ILE A N 1
ATOM 582 C CA . ILE A 1 81 ? 4.252 -5.161 -2.576 1.00 97.88 81 ILE A CA 1
ATOM 583 C C . ILE A 1 81 ? 4.214 -5.219 -1.052 1.00 97.88 81 ILE A C 1
ATOM 585 O O . ILE A 1 81 ? 4.582 -4.262 -0.371 1.00 97.88 81 ILE A O 1
ATOM 589 N N . LEU A 1 82 ? 3.782 -6.364 -0.538 1.00 98.00 82 LEU A N 1
ATOM 590 C CA . LEU A 1 82 ? 3.758 -6.706 0.874 1.00 98.00 82 LEU A CA 1
ATOM 591 C C . LEU A 1 82 ? 4.803 -7.783 1.158 1.00 98.00 82 LEU A C 1
ATOM 593 O O . LEU A 1 82 ? 5.012 -8.706 0.362 1.00 98.00 82 LEU A O 1
ATOM 597 N N . ARG A 1 83 ? 5.455 -7.674 2.313 1.00 96.75 83 ARG A N 1
ATOM 598 C CA . ARG A 1 83 ? 6.364 -8.701 2.832 1.00 96.75 83 ARG A CA 1
ATOM 599 C C . ARG A 1 83 ? 5.877 -9.188 4.178 1.00 96.75 83 ARG A C 1
ATOM 601 O O . ARG A 1 83 ? 5.459 -8.379 4.999 1.00 96.75 83 ARG A O 1
ATOM 608 N N . THR A 1 84 ? 6.015 -10.488 4.395 1.00 96.19 84 THR A N 1
ATOM 609 C CA . THR A 1 84 ? 5.681 -11.162 5.656 1.00 96.19 84 THR A CA 1
ATOM 610 C C . THR A 1 84 ? 6.906 -11.772 6.338 1.00 96.19 84 THR A C 1
ATOM 612 O O . THR A 1 84 ? 6.788 -12.512 7.306 1.00 96.19 84 THR A O 1
ATOM 615 N N . ASP A 1 85 ? 8.098 -11.490 5.815 1.00 93.56 85 ASP A N 1
ATOM 616 C CA . ASP A 1 85 ? 9.372 -11.987 6.322 1.00 93.56 85 ASP A CA 1
ATOM 617 C C . ASP A 1 85 ? 10.348 -10.810 6.436 1.00 93.56 85 ASP A C 1
ATOM 619 O O . ASP A 1 85 ? 10.370 -9.915 5.581 1.00 93.56 85 ASP A O 1
ATOM 623 N N . THR A 1 86 ? 11.133 -10.794 7.511 1.00 90.62 86 THR A N 1
ATOM 624 C CA . THR A 1 86 ? 12.129 -9.755 7.789 1.00 90.62 86 THR A CA 1
ATOM 625 C C . THR A 1 86 ? 13.384 -9.900 6.930 1.00 90.62 86 THR A C 1
ATOM 627 O O . THR A 1 86 ? 14.096 -8.909 6.725 1.00 90.62 86 THR A O 1
ATOM 630 N N . ASN A 1 87 ? 13.642 -11.093 6.388 1.00 89.00 87 ASN A N 1
ATOM 631 C CA . ASN A 1 87 ? 14.748 -11.378 5.487 1.00 89.00 87 ASN A CA 1
ATOM 632 C C . ASN A 1 87 ? 14.545 -10.714 4.119 1.00 89.00 87 ASN A C 1
ATOM 634 O O . ASN A 1 87 ? 13.439 -10.588 3.587 1.00 89.00 87 ASN A O 1
ATOM 638 N N . TRP A 1 88 ? 15.659 -10.310 3.510 1.00 77.75 88 TRP A N 1
ATOM 639 C CA . TRP A 1 88 ? 15.638 -9.498 2.296 1.00 77.75 88 TRP A CA 1
ATOM 640 C C . TRP A 1 88 ? 15.277 -10.278 1.019 1.00 77.75 88 TRP A C 1
ATOM 642 O O . TRP A 1 88 ? 14.520 -9.779 0.181 1.00 77.75 88 TRP A O 1
ATOM 652 N N . ASP A 1 89 ? 15.795 -11.497 0.864 1.00 86.00 89 ASP A N 1
ATOM 653 C CA . ASP A 1 89 ? 15.637 -12.336 -0.336 1.00 86.00 89 ASP A CA 1
ATOM 654 C C . ASP A 1 89 ? 14.598 -13.438 -0.101 1.00 86.00 89 ASP A C 1
ATOM 656 O O . ASP A 1 89 ? 14.908 -14.620 0.018 1.00 86.00 89 ASP A O 1
ATOM 660 N N . THR A 1 90 ? 13.346 -13.016 0.026 1.00 92.06 90 THR A N 1
ATOM 661 C CA . THR A 1 90 ? 12.204 -13.870 0.363 1.00 92.06 90 THR A CA 1
ATOM 662 C C . THR A 1 90 ? 11.077 -13.712 -0.643 1.00 92.06 90 THR A C 1
ATOM 664 O O . THR A 1 90 ? 11.119 -12.857 -1.534 1.00 92.06 90 THR A O 1
ATOM 667 N N . VAL A 1 91 ? 10.068 -14.575 -0.521 1.00 95.00 91 VAL A N 1
ATOM 668 C CA . VAL A 1 91 ? 8.820 -14.433 -1.269 1.00 95.00 91 VAL A CA 1
ATOM 669 C C . VAL A 1 91 ? 8.157 -13.115 -0.881 1.00 95.00 91 VAL A C 1
ATOM 671 O O . VAL A 1 91 ? 8.028 -12.781 0.294 1.00 95.00 91 VAL A O 1
ATOM 674 N N . THR A 1 92 ? 7.728 -12.368 -1.888 1.00 96.50 92 THR A N 1
ATOM 675 C CA . THR A 1 92 ? 6.970 -11.130 -1.729 1.00 96.50 92 THR A CA 1
ATOM 676 C C . THR A 1 92 ? 5.580 -11.299 -2.306 1.00 96.50 92 THR A C 1
ATOM 678 O O . THR A 1 92 ? 5.405 -12.003 -3.299 1.00 96.50 92 THR A O 1
ATOM 681 N N . TYR A 1 93 ? 4.609 -10.595 -1.751 1.00 98.12 93 TYR A N 1
ATOM 682 C CA . TYR A 1 93 ? 3.238 -10.610 -2.230 1.00 98.12 93 TYR A CA 1
ATOM 683 C C . TYR A 1 93 ? 2.986 -9.349 -3.036 1.00 98.12 93 TYR A C 1
ATOM 685 O O . TYR A 1 93 ? 3.071 -8.246 -2.508 1.00 98.12 93 TYR A O 1
ATOM 693 N N . CYS A 1 94 ? 2.692 -9.498 -4.323 1.00 97.94 94 CYS A N 1
ATOM 694 C CA . CYS A 1 94 ? 2.651 -8.385 -5.266 1.00 97.94 94 CYS A CA 1
ATOM 695 C C . CYS A 1 94 ? 1.256 -8.223 -5.872 1.00 97.94 94 CYS A C 1
ATOM 697 O O . CYS A 1 94 ? 0.722 -9.179 -6.440 1.00 97.94 94 CYS A O 1
ATOM 699 N N . HIS A 1 95 ? 0.734 -6.999 -5.878 1.00 98.31 95 HIS A N 1
ATOM 700 C CA . HIS A 1 95 ? -0.492 -6.622 -6.579 1.00 98.31 95 HIS A CA 1
ATOM 701 C C . HIS A 1 95 ? -0.220 -5.432 -7.502 1.00 98.31 95 HIS A C 1
ATOM 703 O O . HIS A 1 95 ? 0.254 -4.387 -7.061 1.00 98.31 95 HIS A O 1
ATOM 709 N N . SER A 1 96 ? -0.508 -5.583 -8.793 1.00 98.19 96 SER A N 1
ATOM 710 C CA . SER A 1 96 ? -0.338 -4.502 -9.773 1.00 98.19 96 SER A CA 1
ATOM 711 C C . SER A 1 96 ? -1.625 -3.697 -9.919 1.00 98.19 96 SER A C 1
ATOM 713 O O . SER A 1 96 ? -2.709 -4.275 -9.816 1.00 98.19 96 SER A O 1
ATOM 715 N N . PHE A 1 97 ? -1.520 -2.393 -10.158 1.00 98.12 97 PHE A N 1
ATOM 716 C CA . PHE A 1 97 ? -2.667 -1.501 -10.318 1.00 98.12 97 PHE A CA 1
ATOM 717 C C . PHE A 1 97 ? -2.387 -0.383 -11.325 1.00 98.12 97 PHE A C 1
ATOM 719 O O . PHE A 1 97 ? -1.259 0.102 -11.438 1.00 98.12 97 PHE A O 1
ATOM 726 N N . ASP A 1 98 ? -3.429 0.015 -12.051 1.00 97.25 98 ASP A N 1
ATOM 727 C CA . ASP A 1 98 ? -3.387 1.115 -13.013 1.00 97.25 98 ASP A CA 1
ATOM 728 C C . ASP A 1 98 ? -3.791 2.432 -12.356 1.00 97.25 98 ASP A C 1
ATOM 730 O O . ASP A 1 98 ? -4.578 2.466 -11.405 1.00 97.25 98 ASP A O 1
ATOM 734 N N . THR A 1 99 ? -3.277 3.530 -12.899 1.00 96.81 99 THR A N 1
ATOM 735 C CA . THR A 1 99 ? -3.643 4.876 -12.468 1.00 96.81 99 THR A CA 1
ATOM 736 C C . THR A 1 99 ? -4.177 5.697 -13.636 1.00 96.81 99 THR A C 1
ATOM 738 O O . THR A 1 99 ? -3.669 5.593 -14.752 1.00 96.81 99 THR A O 1
ATOM 741 N N . ALA A 1 100 ? -5.205 6.508 -13.398 1.00 94.88 100 ALA A N 1
ATOM 742 C CA . ALA A 1 100 ? -5.675 7.526 -14.328 1.00 94.88 100 ALA A CA 1
ATOM 743 C C . ALA A 1 100 ? -4.879 8.817 -14.114 1.00 94.88 100 ALA A C 1
ATOM 745 O O . ALA A 1 100 ? -4.558 9.186 -12.988 1.00 94.88 100 ALA A O 1
ATOM 746 N N . SER A 1 101 ? -4.521 9.507 -15.194 1.00 94.12 101 SER A N 1
ATOM 747 C CA . SER A 1 101 ? -3.679 10.699 -15.092 1.00 94.12 101 SER A CA 1
ATOM 748 C C . SER A 1 101 ? -4.454 11.901 -14.545 1.00 94.12 101 SER A C 1
ATOM 750 O O . SER A 1 101 ? -5.523 12.232 -15.050 1.00 94.12 101 SER A O 1
ATOM 752 N N . GLY A 1 102 ? -3.879 12.593 -13.560 1.00 89.56 102 GLY A N 1
ATOM 753 C CA . GLY A 1 102 ? -4.286 13.939 -13.145 1.00 89.56 102 GLY A CA 1
ATOM 754 C C . GLY A 1 102 ? -5.359 14.014 -12.056 1.00 89.56 102 GLY A C 1
ATOM 755 O O . GLY A 1 102 ? -5.461 15.060 -11.404 1.00 89.56 102 GLY A O 1
ATOM 756 N N . GLU A 1 103 ? -6.081 12.924 -11.798 1.00 89.69 103 GLU A N 1
ATOM 757 C CA . GLU A 1 103 ? -7.177 12.854 -10.824 1.00 89.69 103 GLU A CA 1
ATOM 758 C C . GLU A 1 103 ? -6.827 11.988 -9.608 1.00 89.69 103 GLU A C 1
ATOM 760 O O . GLU A 1 103 ? -6.022 11.056 -9.689 1.00 89.69 103 GLU A O 1
ATOM 765 N N . TRP A 1 104 ? -7.428 12.329 -8.465 1.00 95.44 104 TRP A N 1
ATOM 766 C CA . TRP A 1 104 ? -7.365 11.514 -7.257 1.00 95.44 104 TRP A CA 1
ATOM 767 C C . TRP A 1 104 ? -8.325 10.336 -7.368 1.00 95.44 104 TRP A C 1
ATOM 769 O O . TRP A 1 104 ? -9.495 10.510 -7.704 1.00 95.44 104 TRP A O 1
ATOM 779 N N . GLN A 1 105 ? -7.833 9.147 -7.045 1.00 95.88 105 GLN A N 1
ATOM 780 C CA . GLN A 1 105 ? -8.581 7.903 -7.155 1.00 95.88 105 GLN A CA 1
ATOM 781 C C . GLN A 1 105 ? -8.293 6.968 -5.985 1.00 95.88 105 GLN A C 1
ATOM 783 O O . GLN A 1 105 ? -7.186 6.945 -5.439 1.00 95.88 105 GLN A O 1
ATOM 788 N N . ASP A 1 106 ? -9.294 6.159 -5.655 1.00 95.44 106 ASP A N 1
ATOM 789 C CA . ASP A 1 106 ? -9.167 5.054 -4.717 1.00 95.44 106 ASP A CA 1
ATOM 790 C C . ASP A 1 106 ? -8.806 3.770 -5.462 1.00 95.44 106 ASP A C 1
ATOM 792 O O . ASP A 1 106 ? -9.508 3.328 -6.373 1.00 95.44 106 ASP A O 1
ATOM 796 N N . VAL A 1 107 ? -7.698 3.157 -5.059 1.00 97.00 107 VAL A N 1
ATOM 797 C CA . VAL A 1 107 ? -7.236 1.866 -5.566 1.00 97.00 107 VAL A CA 1
ATOM 798 C C . VAL A 1 107 ? -7.438 0.824 -4.476 1.00 97.00 107 VAL A C 1
ATOM 800 O O . VAL A 1 107 ? -6.726 0.818 -3.472 1.00 97.00 107 VAL A O 1
ATOM 803 N N . ARG A 1 108 ? -8.402 -0.077 -4.683 1.00 96.62 108 ARG A N 1
ATOM 804 C CA . ARG A 1 108 ? -8.651 -1.232 -3.813 1.00 96.62 108 ARG A CA 1
ATOM 805 C C . ARG A 1 108 ? -7.764 -2.404 -4.229 1.00 96.62 108 ARG A C 1
ATOM 807 O O . ARG A 1 108 ? -7.800 -2.839 -5.377 1.00 96.62 108 ARG A O 1
ATOM 814 N N . LEU A 1 109 ? -7.009 -2.936 -3.276 1.00 97.94 109 LEU A N 1
ATOM 815 C CA . LEU A 1 109 ? -6.105 -4.074 -3.429 1.00 97.94 109 LEU A CA 1
ATOM 816 C C . LEU A 1 109 ? -6.530 -5.182 -2.449 1.00 97.94 109 LEU A C 1
ATOM 818 O O . LEU A 1 109 ? -6.038 -5.212 -1.318 1.00 97.94 109 LEU A O 1
ATOM 822 N N . PRO A 1 110 ? -7.482 -6.060 -2.819 1.00 97.00 110 PRO A N 1
ATOM 823 C CA . PRO A 1 110 ? -7.886 -7.189 -1.978 1.00 97.00 110 PRO A CA 1
ATOM 824 C C . PRO A 1 110 ? -6.707 -8.131 -1.721 1.00 97.00 110 PRO A C 1
ATOM 826 O O . PRO A 1 110 ? -5.945 -8.418 -2.649 1.00 97.00 110 PRO A O 1
ATOM 829 N N . PHE A 1 111 ? -6.576 -8.678 -0.510 1.00 97.31 111 PHE A N 1
ATOM 830 C CA . PHE A 1 111 ? -5.509 -9.631 -0.172 1.00 97.31 111 PHE A CA 1
ATOM 831 C C . PHE A 1 111 ? -5.532 -10.874 -1.069 1.00 97.31 111 PHE A C 1
ATOM 833 O O . PHE A 1 111 ? -4.479 -11.342 -1.498 1.00 97.31 111 PHE A O 1
ATOM 840 N N . ALA A 1 112 ? -6.723 -11.332 -1.465 1.00 95.94 112 ALA A N 1
ATOM 841 C CA . ALA A 1 112 ? -6.897 -12.428 -2.420 1.00 95.94 112 ALA A CA 1
ATOM 842 C C . ALA A 1 112 ? -6.333 -12.132 -3.828 1.00 95.94 112 ALA A C 1
ATOM 844 O O . ALA A 1 112 ? -6.085 -13.056 -4.601 1.00 95.94 112 ALA A O 1
ATOM 845 N N . GLY A 1 113 ? -6.122 -10.857 -4.177 1.00 96.31 113 GLY A N 1
ATOM 846 C CA . GLY A 1 113 ? -5.516 -10.438 -5.443 1.00 96.31 113 GLY A CA 1
ATOM 847 C C . GLY A 1 113 ? -3.983 -10.434 -5.435 1.00 96.31 113 GLY A C 1
ATOM 848 O O . GLY A 1 113 ? -3.364 -10.304 -6.496 1.00 96.31 113 GLY A O 1
ATOM 849 N N . PHE A 1 114 ? -3.348 -10.572 -4.266 1.00 97.88 114 PHE A N 1
ATOM 850 C CA . PHE A 1 114 ? -1.891 -10.593 -4.162 1.00 97.88 114 PHE A CA 1
ATOM 851 C C . PHE A 1 114 ? -1.318 -11.934 -4.610 1.00 97.88 114 PHE A C 1
ATOM 853 O O . PHE A 1 114 ? -1.790 -13.005 -4.236 1.00 97.88 114 PHE A O 1
ATOM 860 N N . ARG A 1 115 ? -0.236 -11.870 -5.387 1.00 96.81 115 ARG A N 1
ATOM 861 C CA . ARG A 1 115 ? 0.464 -13.052 -5.901 1.00 96.81 115 ARG A CA 1
ATOM 862 C C . ARG A 1 115 ? 1.774 -13.255 -5.161 1.00 96.81 115 ARG A C 1
ATOM 864 O O . ARG A 1 115 ? 2.554 -12.310 -5.053 1.00 96.81 115 ARG A O 1
ATOM 871 N N . ALA A 1 116 ? 2.039 -14.484 -4.726 1.00 97.50 116 ALA A N 1
ATOM 872 C CA . ALA A 1 116 ? 3.345 -14.884 -4.219 1.00 97.50 116 ALA A CA 1
ATOM 873 C C . ALA A 1 116 ? 4.380 -14.854 -5.356 1.00 97.50 116 ALA A C 1
ATOM 875 O O . ALA A 1 116 ? 4.248 -15.555 -6.364 1.00 97.50 116 ALA A O 1
ATOM 876 N N . VAL A 1 117 ? 5.408 -14.024 -5.205 1.00 96.00 117 VAL A N 1
ATOM 877 C CA . VAL A 1 117 ? 6.442 -13.770 -6.210 1.00 96.00 117 VAL A CA 1
ATOM 878 C C . VAL A 1 117 ? 7.817 -13.926 -5.579 1.00 96.00 117 VAL A C 1
ATOM 880 O O . VAL A 1 117 ? 8.113 -13.319 -4.553 1.00 96.00 117 VAL A O 1
ATOM 883 N N . PHE A 1 118 ? 8.691 -14.683 -6.234 1.00 93.31 118 PHE A N 1
ATOM 884 C CA . PHE A 1 118 ? 10.111 -14.746 -5.902 1.00 93.31 118 PHE A CA 1
ATOM 885 C C . PHE A 1 118 ? 10.929 -14.320 -7.119 1.00 93.31 118 PHE A C 1
ATOM 887 O O . PHE A 1 118 ? 10.824 -14.923 -8.187 1.00 93.31 118 PHE A O 1
ATOM 894 N N . ARG A 1 119 ? 11.725 -13.252 -6.975 1.00 86.19 119 ARG A N 1
ATOM 895 C CA . ARG A 1 119 ? 12.583 -12.702 -8.045 1.00 86.19 119 ARG A CA 1
ATOM 896 C C . ARG A 1 119 ? 11.848 -12.559 -9.392 1.00 86.19 119 ARG A C 1
ATOM 898 O O . ARG A 1 119 ? 12.254 -13.127 -10.403 1.00 86.19 119 ARG A O 1
ATOM 905 N N . ALA A 1 120 ? 10.739 -11.816 -9.374 1.00 84.56 120 ALA A N 1
ATOM 906 C CA . ALA A 1 120 ? 9.845 -11.547 -10.512 1.00 84.56 120 ALA A CA 1
ATOM 907 C C . ALA A 1 120 ? 9.084 -12.756 -11.105 1.00 84.56 120 ALA A C 1
ATOM 909 O O . ALA A 1 120 ? 8.299 -12.570 -12.038 1.00 84.56 120 ALA A O 1
ATOM 910 N N . LYS A 1 121 ? 9.251 -13.968 -10.560 1.00 91.75 121 LYS A N 1
ATOM 911 C CA . LYS A 1 121 ? 8.490 -15.159 -10.962 1.00 91.75 121 LYS A CA 1
ATOM 912 C C . LYS A 1 121 ? 7.347 -15.432 -10.000 1.00 91.75 121 LYS A C 1
ATOM 914 O O . LYS A 1 121 ? 7.563 -15.483 -8.788 1.00 91.75 121 LYS A O 1
ATOM 919 N N . THR A 1 122 ? 6.155 -15.643 -10.540 1.00 94.62 122 THR A N 1
ATOM 920 C CA . THR A 1 122 ? 4.994 -16.077 -9.765 1.00 94.62 122 THR A CA 1
ATOM 921 C C . THR A 1 122 ? 5.190 -17.525 -9.323 1.00 94.62 122 THR A C 1
ATOM 923 O O . THR A 1 122 ? 5.574 -18.388 -10.116 1.00 94.62 122 THR A O 1
ATOM 926 N N . LEU A 1 123 ? 4.919 -17.809 -8.052 1.00 94.19 123 LEU A N 1
ATOM 927 C CA . LEU A 1 123 ? 4.949 -19.164 -7.515 1.00 94.19 123 LEU A CA 1
ATOM 928 C C . LEU A 1 123 ? 3.586 -19.823 -7.741 1.00 94.19 123 LEU A C 1
ATOM 930 O O . LEU A 1 123 ? 2.590 -19.376 -7.180 1.00 94.19 123 LEU A O 1
ATOM 934 N N . LYS A 1 124 ? 3.538 -20.884 -8.560 1.00 87.31 124 LYS A N 1
ATOM 935 C CA . LYS A 1 124 ? 2.288 -21.616 -8.852 1.00 87.31 124 LYS A CA 1
ATOM 936 C C . LYS A 1 124 ? 1.660 -22.220 -7.595 1.00 87.31 124 LYS A C 1
ATOM 938 O O . LYS A 1 124 ? 0.455 -22.117 -7.422 1.00 87.31 124 LYS A O 1
ATOM 943 N N . ASP A 1 125 ? 2.501 -22.768 -6.723 1.00 88.56 125 ASP A N 1
ATOM 944 C CA . ASP A 1 125 ? 2.111 -23.371 -5.445 1.00 88.56 125 ASP A CA 1
ATOM 945 C C . ASP A 1 125 ? 2.511 -22.469 -4.263 1.00 88.56 125 ASP A C 1
ATOM 947 O O . ASP A 1 125 ? 2.835 -22.940 -3.174 1.00 88.56 125 ASP A O 1
ATOM 951 N N . GLY A 1 126 ? 2.579 -21.153 -4.498 1.00 87.69 126 GLY A N 1
ATOM 952 C CA . GLY A 1 126 ? 2.867 -20.186 -3.446 1.00 87.69 126 GLY A CA 1
ATOM 953 C C . GLY A 1 126 ? 1.725 -20.133 -2.436 1.00 87.69 126 GLY A C 1
ATOM 954 O O . GLY A 1 126 ? 0.557 -20.101 -2.824 1.00 87.69 126 GLY A O 1
ATOM 955 N N . ALA A 1 127 ? 2.064 -20.097 -1.147 1.00 93.81 127 ALA A N 1
ATOM 956 C CA . ALA A 1 127 ? 1.072 -19.854 -0.108 1.00 93.81 127 ALA A CA 1
ATOM 957 C C . ALA A 1 127 ? 0.346 -18.520 -0.377 1.00 93.81 127 ALA A C 1
ATOM 959 O O . ALA A 1 127 ? 0.974 -17.590 -0.893 1.00 93.81 127 ALA A O 1
ATOM 960 N N . PRO A 1 128 ? -0.953 -18.402 -0.053 1.00 95.25 128 PRO A N 1
ATOM 961 C CA . PRO A 1 128 ? -1.633 -17.114 -0.026 1.00 95.25 128 PRO A CA 1
ATOM 962 C C . PRO A 1 128 ? -0.946 -16.145 0.942 1.00 95.25 128 PRO A C 1
ATOM 964 O O . PRO A 1 128 ? -0.265 -16.568 1.876 1.00 95.25 128 PRO A O 1
ATOM 967 N N . LEU A 1 129 ? -1.154 -14.844 0.730 1.00 97.31 129 LEU A N 1
ATOM 968 C CA . LEU A 1 129 ? -0.708 -13.823 1.674 1.00 97.31 129 LEU A CA 1
ATOM 969 C C . LEU A 1 129 ? -1.302 -14.102 3.060 1.00 97.31 129 LEU A C 1
ATOM 971 O O . LEU A 1 129 ? -2.518 -14.220 3.188 1.00 97.31 129 LEU A O 1
ATOM 975 N N . ASP A 1 130 ? -0.444 -14.156 4.076 1.00 96.00 130 ASP A N 1
ATOM 976 C CA . ASP A 1 130 ? -0.846 -14.119 5.480 1.00 96.00 130 ASP A CA 1
ATOM 977 C C . ASP A 1 130 ? -0.948 -12.651 5.935 1.00 96.00 130 ASP A C 1
ATOM 979 O O . ASP A 1 130 ? 0.083 -11.982 6.075 1.00 96.00 130 ASP A O 1
ATOM 983 N N . PRO A 1 131 ? -2.165 -12.113 6.136 1.00 95.00 131 PRO A N 1
ATOM 984 C CA . PRO A 1 131 ? -2.357 -10.725 6.536 1.00 95.00 131 PRO A CA 1
ATOM 985 C C . PRO A 1 131 ? -2.017 -10.465 8.010 1.00 95.00 131 PRO A C 1
ATOM 987 O O . PRO A 1 131 ? -1.939 -9.302 8.391 1.00 95.00 131 PRO A O 1
ATOM 990 N N . SER A 1 132 ? -1.807 -11.495 8.839 1.00 93.06 132 SER A N 1
ATOM 991 C CA . SER A 1 132 ? -1.542 -11.328 10.278 1.00 93.06 132 SER A CA 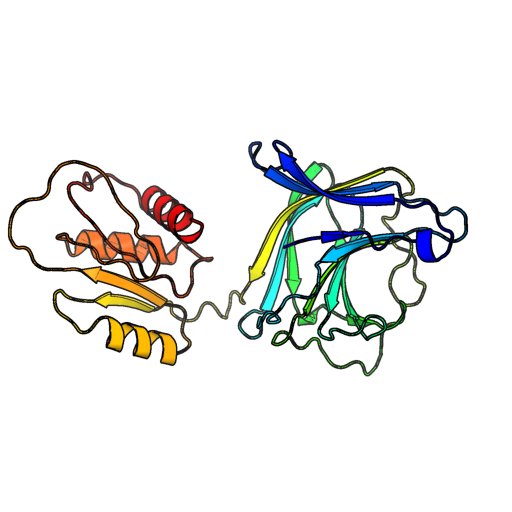1
ATOM 992 C C . SER A 1 132 ? -0.115 -10.878 10.606 1.00 93.06 132 SER A C 1
ATOM 994 O O . SER A 1 132 ? 0.183 -10.523 11.744 1.00 93.06 132 SER A O 1
ATOM 996 N N . ASN A 1 133 ? 0.778 -10.883 9.613 1.00 94.50 133 ASN A N 1
ATOM 997 C CA . ASN A 1 133 ? 2.197 -10.616 9.807 1.00 94.50 133 ASN A CA 1
ATOM 998 C C . ASN A 1 133 ? 2.781 -9.788 8.653 1.00 94.50 133 ASN A C 1
ATOM 1000 O O . ASN A 1 133 ? 3.634 -10.255 7.897 1.00 94.50 133 ASN A O 1
ATOM 1004 N N . ILE A 1 134 ? 2.321 -8.547 8.484 1.00 97.25 134 ILE A N 1
ATOM 1005 C CA . ILE A 1 134 ? 2.855 -7.634 7.466 1.00 97.25 134 ILE A CA 1
ATOM 1006 C C . ILE A 1 134 ? 4.061 -6.870 8.021 1.00 97.25 134 ILE A C 1
ATOM 1008 O O . ILE A 1 134 ? 3.941 -5.990 8.871 1.00 97.25 134 ILE A O 1
ATOM 1012 N N . VAL A 1 135 ? 5.238 -7.178 7.486 1.00 96.75 135 VAL A N 1
ATOM 1013 C CA . VAL A 1 135 ? 6.532 -6.647 7.932 1.00 96.75 135 VAL A CA 1
ATOM 1014 C C . VAL A 1 135 ? 6.933 -5.379 7.181 1.00 96.75 135 VAL A C 1
ATOM 1016 O O . VAL A 1 135 ? 7.599 -4.522 7.747 1.00 96.75 135 VAL A O 1
ATOM 1019 N N . SER A 1 136 ? 6.587 -5.225 5.902 1.00 96.06 136 SER A N 1
ATOM 1020 C CA . SER A 1 136 ? 6.877 -3.979 5.171 1.00 96.06 136 SER A CA 1
ATOM 1021 C C . SER A 1 136 ? 5.980 -3.776 3.956 1.00 96.06 136 SER A C 1
ATOM 1023 O O . SER A 1 136 ? 5.410 -4.727 3.412 1.00 96.06 136 SER A O 1
ATOM 1025 N N . LEU A 1 137 ? 5.891 -2.511 3.540 1.00 97.44 137 LEU A N 1
ATOM 1026 C CA . LEU A 1 137 ? 5.138 -2.041 2.381 1.00 97.44 137 LEU A CA 1
ATOM 1027 C C . LEU A 1 137 ? 6.109 -1.512 1.325 1.00 97.44 137 LEU A C 1
ATOM 1029 O O . LEU A 1 137 ? 7.125 -0.896 1.660 1.00 97.44 137 LEU A O 1
ATOM 1033 N N . GLN A 1 138 ? 5.796 -1.712 0.050 1.00 97.12 138 GLN A N 1
ATOM 1034 C CA . GLN A 1 138 ? 6.633 -1.264 -1.057 1.00 97.12 138 GLN A CA 1
ATOM 1035 C C . GLN A 1 138 ? 5.797 -0.805 -2.252 1.00 97.12 138 GLN A C 1
ATOM 1037 O O . GLN A 1 138 ? 4.825 -1.451 -2.636 1.00 97.12 138 GLN A O 1
ATOM 1042 N N . LEU A 1 139 ? 6.218 0.304 -2.858 1.00 97.94 139 LEU A N 1
ATOM 1043 C CA . LEU A 1 139 ? 5.712 0.814 -4.130 1.00 97.94 139 LEU A CA 1
ATOM 1044 C C . LEU A 1 139 ? 6.788 0.634 -5.193 1.00 97.94 139 LEU A C 1
ATOM 1046 O O . LEU A 1 139 ? 7.971 0.866 -4.935 1.00 97.94 139 LEU A O 1
ATOM 1050 N N . MET A 1 140 ? 6.395 0.218 -6.390 1.00 96.75 140 MET A N 1
ATOM 1051 C CA . MET A 1 140 ? 7.325 -0.008 -7.491 1.00 96.75 140 MET A CA 1
ATOM 1052 C C . MET A 1 140 ? 6.718 0.406 -8.825 1.00 96.75 140 MET A C 1
ATOM 1054 O O . MET A 1 140 ? 5.608 -0.001 -9.163 1.00 96.75 140 MET A O 1
ATOM 1058 N N . LEU A 1 141 ? 7.495 1.140 -9.615 1.00 97.00 141 LEU A N 1
ATOM 1059 C CA . LEU A 1 141 ? 7.307 1.271 -11.055 1.00 97.00 141 LEU A CA 1
ATOM 1060 C C . LEU A 1 141 ? 8.323 0.358 -11.740 1.00 97.00 141 LEU A C 1
ATOM 1062 O O . LEU A 1 141 ? 9.512 0.424 -11.439 1.00 97.00 141 LEU A O 1
ATOM 1066 N N . SER A 1 142 ? 7.880 -0.501 -12.655 1.00 94.56 142 SER A N 1
ATOM 1067 C CA . SER A 1 142 ? 8.774 -1.410 -13.376 1.00 94.56 142 SER A CA 1
ATOM 1068 C C . SER A 1 142 ? 8.336 -1.605 -14.822 1.00 94.56 142 SER A C 1
ATOM 1070 O O . SER A 1 142 ? 7.142 -1.679 -15.108 1.00 94.56 142 SER A O 1
ATOM 1072 N N . LYS A 1 143 ? 9.315 -1.754 -15.716 1.00 94.31 143 LYS A N 1
ATOM 1073 C CA . LYS A 1 143 ? 9.168 -2.200 -17.105 1.00 94.31 143 LYS A CA 1
ATOM 1074 C C . LYS A 1 143 ? 8.547 -3.589 -17.191 1.00 94.31 143 LYS A C 1
ATOM 1076 O O . LYS A 1 143 ? 7.879 -3.895 -18.175 1.00 94.31 143 LYS A O 1
ATOM 1081 N N . PHE A 1 144 ? 8.795 -4.433 -16.195 1.00 93.62 144 PHE A N 1
ATOM 1082 C CA . PHE A 1 144 ? 8.353 -5.817 -16.206 1.00 93.62 144 PHE A CA 1
ATOM 1083 C C . PHE A 1 144 ? 7.137 -6.013 -15.316 1.00 93.62 144 PHE A C 1
ATOM 1085 O O . PHE A 1 144 ? 7.070 -5.536 -14.183 1.00 93.62 144 PHE A O 1
ATOM 1092 N N . GLU A 1 145 ? 6.204 -6.798 -15.824 1.00 93.94 145 GLU A N 1
ATOM 1093 C CA . GLU A 1 145 ? 5.162 -7.462 -15.064 1.00 93.94 145 GLU A CA 1
ATOM 1094 C C . GLU A 1 145 ? 5.682 -8.782 -14.479 1.00 93.94 145 GLU A C 1
ATOM 1096 O O . GLU A 1 145 ? 6.881 -8.959 -14.257 1.00 93.94 145 GLU A O 1
ATOM 1101 N N . TYR A 1 146 ? 4.774 -9.684 -14.133 1.00 92.69 146 TYR A N 1
ATOM 1102 C CA . TYR A 1 146 ? 5.097 -11.028 -13.672 1.00 92.69 146 TYR A CA 1
ATOM 1103 C C . TYR A 1 146 ? 5.607 -11.906 -14.816 1.00 92.69 146 TYR A C 1
ATOM 1105 O O . TYR A 1 146 ? 5.163 -11.770 -15.960 1.00 92.69 146 TYR A O 1
ATOM 1113 N N . ASP A 1 147 ? 6.499 -12.842 -14.492 1.00 92.94 147 ASP A N 1
ATOM 1114 C CA . ASP A 1 147 ? 6.887 -13.943 -15.384 1.00 92.94 147 ASP A CA 1
ATOM 1115 C C . ASP A 1 147 ? 7.498 -13.477 -16.719 1.00 92.94 147 ASP A C 1
ATOM 1117 O O . ASP A 1 147 ? 7.363 -14.127 -17.751 1.00 92.94 147 ASP A O 1
ATOM 1121 N N . GLY A 1 148 ? 8.189 -12.331 -16.693 1.00 88.69 148 GLY A N 1
ATOM 1122 C CA . GLY A 1 148 ? 8.871 -11.753 -17.855 1.00 88.69 148 GLY A CA 1
ATOM 1123 C C . GLY A 1 148 ? 7.970 -10.959 -18.804 1.00 88.69 148 GLY A C 1
ATOM 1124 O O . GLY A 1 148 ? 8.469 -10.417 -19.790 1.00 88.69 148 GLY A O 1
ATOM 1125 N N . ASN A 1 149 ? 6.672 -10.845 -18.509 1.00 93.62 149 ASN A N 1
ATOM 1126 C CA . ASN A 1 149 ? 5.767 -9.991 -19.276 1.00 93.62 149 ASN A CA 1
ATOM 1127 C C . ASN A 1 149 ? 6.166 -8.514 -19.154 1.00 93.62 149 ASN A C 1
ATOM 1129 O O . ASN A 1 149 ? 6.788 -8.103 -18.174 1.00 93.62 149 ASN A O 1
ATOM 1133 N N . LEU A 1 150 ? 5.796 -7.701 -20.142 1.00 95.19 150 LEU A N 1
ATOM 1134 C CA . LEU A 1 150 ? 6.025 -6.257 -20.105 1.00 95.19 150 LEU A CA 1
ATOM 1135 C C . LEU A 1 150 ? 4.852 -5.535 -19.444 1.00 95.19 150 LEU A C 1
ATOM 1137 O O . LEU A 1 150 ? 3.696 -5.913 -19.623 1.00 95.19 150 LEU A O 1
ATOM 1141 N N . ASN A 1 151 ? 5.166 -4.466 -18.719 1.00 96.25 151 ASN A N 1
ATOM 1142 C CA . ASN A 1 151 ? 4.185 -3.524 -18.209 1.00 96.25 151 ASN A CA 1
ATOM 1143 C C . ASN A 1 151 ? 3.631 -2.690 -19.378 1.00 96.25 151 ASN A C 1
ATOM 1145 O O . ASN A 1 151 ? 4.383 -1.915 -19.976 1.00 96.25 151 ASN A O 1
ATOM 1149 N N . PRO A 1 152 ? 2.331 -2.824 -19.709 1.00 96.19 152 PRO A N 1
ATOM 1150 C CA . PRO A 1 152 ? 1.746 -2.192 -20.890 1.00 96.19 152 PRO A CA 1
ATOM 1151 C C . PRO A 1 152 ? 1.662 -0.665 -20.784 1.00 96.19 152 PRO A C 1
ATOM 1153 O O . PRO A 1 152 ? 1.558 0.008 -21.805 1.00 96.19 152 PRO A O 1
ATOM 1156 N N . ALA A 1 153 ? 1.714 -0.114 -19.569 1.00 96.50 153 ALA A N 1
ATOM 1157 C CA . ALA A 1 153 ? 1.645 1.322 -19.320 1.00 96.50 153 ALA A CA 1
ATOM 1158 C C . ALA A 1 153 ? 3.014 1.935 -18.984 1.00 96.50 153 ALA A C 1
ATOM 1160 O O . ALA A 1 153 ? 3.084 3.118 -18.655 1.00 96.50 153 ALA A O 1
ATOM 1161 N N . PHE A 1 154 ? 4.103 1.163 -19.049 1.00 96.00 154 PHE A N 1
ATOM 1162 C CA . PHE A 1 154 ? 5.433 1.663 -18.714 1.00 96.00 154 PHE A CA 1
ATOM 1163 C C . PHE A 1 154 ? 5.926 2.708 -19.717 1.00 96.00 154 PHE A C 1
ATOM 1165 O O . PHE A 1 154 ? 5.838 2.527 -20.933 1.00 96.00 154 PHE A O 1
ATOM 1172 N N . ARG A 1 155 ? 6.517 3.784 -19.194 1.00 94.75 155 ARG A N 1
ATOM 1173 C CA . ARG A 1 155 ? 7.210 4.813 -19.971 1.00 94.75 155 ARG A CA 1
ATOM 1174 C C . ARG A 1 155 ? 8.494 5.202 -19.244 1.00 94.75 155 ARG A C 1
ATOM 1176 O O . ARG A 1 155 ? 8.455 5.474 -18.048 1.00 94.75 155 ARG A O 1
ATOM 1183 N N . SER A 1 156 ? 9.612 5.238 -19.967 1.00 94.31 156 SER A N 1
ATOM 1184 C CA . SER A 1 156 ? 10.863 5.797 -19.447 1.00 94.31 156 SER A CA 1
ATOM 1185 C C . SER A 1 156 ? 10.728 7.304 -19.230 1.00 94.31 156 SER A C 1
ATOM 1187 O O . SER A 1 156 ? 10.014 7.982 -19.972 1.00 94.31 156 SER A O 1
ATOM 1189 N N . GLY A 1 157 ? 11.460 7.833 -18.256 1.00 94.00 157 GLY A N 1
ATOM 1190 C CA . GLY A 1 157 ? 11.464 9.246 -17.899 1.00 94.00 157 GLY A CA 1
ATOM 1191 C C . GLY A 1 157 ? 10.931 9.501 -16.494 1.00 94.00 157 GLY A C 1
ATOM 1192 O O . GLY A 1 157 ? 10.946 8.624 -15.628 1.00 94.00 157 GLY A O 1
ATOM 1193 N N . LYS A 1 158 ? 10.488 10.740 -16.265 1.00 95.38 158 LYS A N 1
ATOM 1194 C CA . LYS A 1 158 ? 9.981 11.183 -14.966 1.00 95.38 158 LYS A CA 1
ATOM 1195 C C . LYS A 1 158 ? 8.624 10.555 -14.660 1.00 95.38 158 LYS A C 1
ATOM 1197 O O . LYS A 1 158 ? 7.759 10.517 -15.531 1.00 95.38 158 LYS A O 1
ATOM 1202 N N . PHE A 1 159 ? 8.435 10.159 -13.409 1.00 96.38 159 PHE A N 1
ATOM 1203 C CA . PHE A 1 159 ? 7.151 9.719 -12.872 1.00 96.38 159 PHE A CA 1
ATOM 1204 C C . PHE A 1 159 ? 6.891 10.383 -11.520 1.00 96.38 159 PHE A C 1
ATOM 1206 O O . PHE A 1 159 ? 7.828 10.811 -10.833 1.00 96.38 159 PHE A O 1
ATOM 1213 N N . SER A 1 160 ? 5.619 10.481 -11.146 1.00 96.06 160 SER A N 1
ATOM 1214 C CA . SER A 1 160 ? 5.218 11.029 -9.854 1.00 96.06 160 SER A CA 1
ATOM 1215 C C . SER A 1 160 ? 3.861 10.482 -9.452 1.00 96.06 160 SER A C 1
ATOM 1217 O O . SER A 1 160 ? 2.861 10.735 -10.116 1.00 96.06 160 SER A O 1
ATOM 1219 N N . LEU A 1 161 ? 3.835 9.796 -8.317 1.00 97.56 161 LEU A N 1
ATOM 1220 C CA . LEU A 1 161 ? 2.648 9.232 -7.702 1.00 97.56 161 LEU A CA 1
ATOM 1221 C C . LEU A 1 161 ? 2.470 9.835 -6.301 1.00 97.56 161 LEU A C 1
ATOM 1223 O O . LEU A 1 161 ? 2.994 9.289 -5.323 1.00 97.56 161 LEU A O 1
ATOM 1227 N N . PRO A 1 162 ? 1.767 10.976 -6.180 1.00 97.44 162 PRO A N 1
ATOM 1228 C CA . PRO A 1 162 ? 1.264 11.450 -4.899 1.00 97.44 162 PRO A CA 1
ATOM 1229 C C . PRO A 1 162 ? 0.304 10.434 -4.271 1.00 97.44 162 PRO A C 1
ATOM 1231 O O . PRO A 1 162 ? -0.614 9.934 -4.922 1.00 97.44 162 PRO A O 1
ATOM 1234 N N . VAL A 1 163 ? 0.511 10.157 -2.988 1.00 97.25 163 VAL A N 1
ATOM 1235 C CA . VAL A 1 163 ? -0.259 9.237 -2.151 1.00 97.25 163 VAL A CA 1
ATOM 1236 C C . VAL A 1 163 ? -0.754 10.020 -0.940 1.00 97.25 163 VAL A C 1
ATOM 1238 O O . VAL A 1 163 ? 0.039 10.472 -0.110 1.00 97.25 163 VAL A O 1
ATOM 1241 N N . SER A 1 164 ? -2.068 10.201 -0.848 1.00 94.06 164 SER A N 1
ATOM 1242 C CA . SER A 1 164 ? -2.708 10.868 0.288 1.00 94.06 164 SER A CA 1
ATOM 1243 C C . SER A 1 164 ? -2.838 9.911 1.469 1.00 94.06 164 SER A C 1
ATOM 1245 O O . SER A 1 164 ? -2.543 10.290 2.600 1.00 94.06 164 SER A O 1
ATOM 1247 N N . SER A 1 165 ? -3.209 8.655 1.213 1.00 91.81 1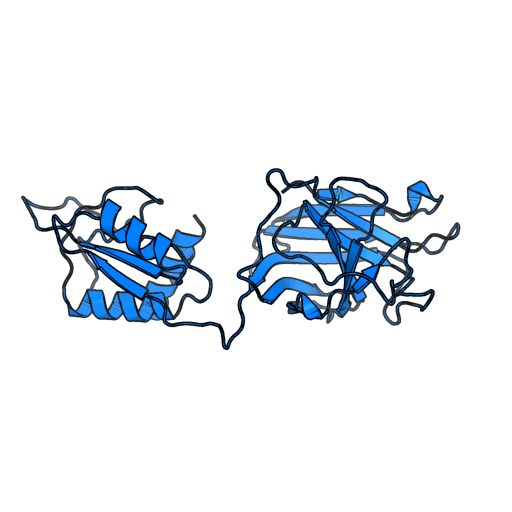65 SER A N 1
ATOM 1248 C CA . SER A 1 165 ? -3.357 7.650 2.262 1.00 91.81 165 SER A CA 1
ATOM 1249 C C . SER A 1 165 ? -3.091 6.230 1.765 1.00 91.81 165 SER A C 1
ATOM 1251 O O . SER A 1 165 ? -3.260 5.903 0.587 1.00 91.81 165 SER A O 1
ATOM 1253 N N . ILE A 1 166 ? -2.659 5.390 2.705 1.00 95.19 166 ILE A N 1
ATOM 1254 C CA . ILE A 1 166 ? -2.570 3.934 2.592 1.00 95.19 166 ILE A CA 1
ATOM 1255 C C . ILE A 1 166 ? -3.310 3.393 3.813 1.00 95.19 166 ILE A C 1
ATOM 1257 O O . ILE A 1 166 ? -2.875 3.635 4.938 1.00 95.19 166 ILE A O 1
ATOM 1261 N N . SER A 1 167 ? -4.425 2.702 3.610 1.00 91.69 167 SER A N 1
ATOM 1262 C CA . SER A 1 167 ? -5.273 2.192 4.694 1.00 91.69 167 SER A CA 1
ATOM 1263 C C . SER A 1 167 ? -5.681 0.745 4.444 1.00 91.69 167 SER A C 1
ATOM 1265 O O . SER A 1 167 ? -5.675 0.282 3.308 1.00 91.69 167 SER A O 1
ATOM 1267 N N . ALA A 1 168 ? -6.025 0.005 5.495 1.00 90.81 168 ALA A N 1
ATOM 1268 C CA . ALA A 1 168 ? -6.669 -1.298 5.351 1.00 90.81 168 ALA A CA 1
ATOM 1269 C C . ALA A 1 168 ? -8.195 -1.118 5.314 1.00 90.81 168 ALA A C 1
ATOM 1271 O O . ALA A 1 168 ? -8.726 -0.208 5.951 1.00 90.81 168 ALA A O 1
ATOM 1272 N N . TYR A 1 169 ? -8.909 -1.966 4.573 1.00 85.81 169 TYR A N 1
ATOM 1273 C CA . TYR A 1 169 ? -10.372 -1.933 4.498 1.00 85.81 169 TYR A CA 1
ATOM 1274 C C . TYR A 1 169 ? -10.981 -3.301 4.779 1.00 85.81 169 TYR A C 1
ATOM 1276 O O . TYR A 1 169 ? -10.389 -4.335 4.478 1.00 85.81 169 TYR A O 1
ATOM 1284 N N . ARG A 1 170 ? -12.173 -3.298 5.375 1.00 82.69 170 ARG A N 1
ATOM 1285 C CA . ARG A 1 170 ? -12.984 -4.497 5.617 1.00 82.69 170 ARG A CA 1
ATOM 1286 C C . ARG A 1 170 ? -13.974 -4.704 4.481 1.00 82.69 170 ARG A C 1
ATOM 1288 O O . ARG A 1 170 ? -14.273 -3.760 3.748 1.00 82.69 170 ARG A O 1
ATOM 1295 N N . SER A 1 171 ? -14.501 -5.917 4.378 1.00 71.38 171 SER A N 1
ATOM 1296 C CA . SER A 1 171 ? -15.531 -6.218 3.392 1.00 71.38 171 SER A CA 1
ATOM 1297 C C . SER A 1 171 ? -16.796 -5.406 3.621 1.00 71.38 171 SER A C 1
ATOM 1299 O O . SER A 1 171 ? -17.203 -5.193 4.762 1.00 71.38 171 SER A O 1
ATOM 1301 N N . GLU A 1 172 ? -17.467 -5.014 2.539 1.00 62.94 172 GLU A N 1
ATOM 1302 C CA . GLU A 1 172 ? -18.788 -4.378 2.614 1.00 62.94 172 GLU A CA 1
ATOM 1303 C C . GLU A 1 172 ? -19.838 -5.317 3.233 1.00 62.94 172 GLU A C 1
ATOM 1305 O O . GLU A 1 172 ? -20.792 -4.857 3.857 1.00 62.94 172 GLU A O 1
ATOM 1310 N N . SER A 1 173 ? -19.640 -6.636 3.129 1.00 57.47 173 SER A N 1
ATOM 1311 C CA . SER A 1 173 ? -20.449 -7.640 3.833 1.00 57.47 173 SER A CA 1
ATOM 1312 C C . SER A 1 173 ? -19.997 -7.909 5.272 1.00 57.47 173 SER A C 1
ATOM 1314 O O . SER A 1 173 ? -20.746 -8.515 6.032 1.00 57.47 173 SER A O 1
ATOM 1316 N N . ASP A 1 174 ? -18.796 -7.459 5.644 1.00 56.22 174 ASP A N 1
ATOM 1317 C CA . ASP A 1 174 ? -18.200 -7.595 6.983 1.00 56.22 174 ASP A CA 1
ATOM 1318 C C . ASP A 1 174 ? -18.345 -6.300 7.803 1.00 56.22 174 ASP A C 1
ATOM 1320 O O . ASP A 1 174 ? -17.722 -6.097 8.847 1.00 56.22 174 ASP A O 1
ATOM 1324 N N . VAL A 1 175 ? -19.257 -5.425 7.366 1.00 55.00 175 VAL A N 1
ATOM 1325 C CA . VAL A 1 175 ? -19.877 -4.406 8.216 1.00 55.00 175 VAL A CA 1
ATOM 1326 C C . VAL A 1 175 ? -20.869 -5.123 9.138 1.00 55.00 175 VAL A C 1
ATOM 1328 O O . VAL A 1 175 ? -22.080 -4.907 9.091 1.00 55.00 175 VAL A O 1
ATOM 1331 N N . GLY A 1 176 ? -20.355 -6.040 9.963 1.00 49.84 176 GLY A N 1
ATOM 1332 C CA . GLY A 1 176 ? -21.097 -6.604 11.081 1.00 49.84 176 GLY A CA 1
ATOM 1333 C C . GLY A 1 176 ? -21.670 -5.478 11.949 1.00 49.84 176 GLY A C 1
ATOM 1334 O O . GLY A 1 176 ? -2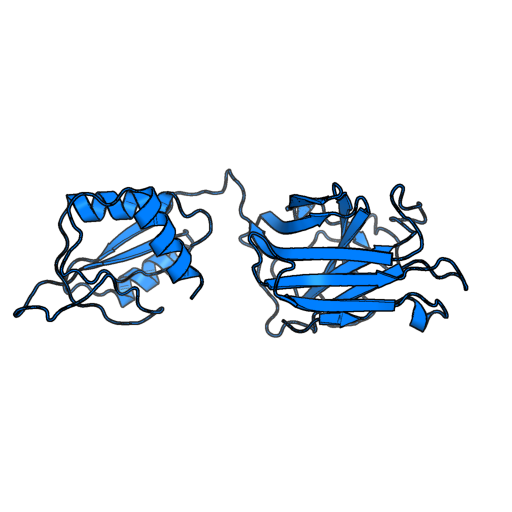1.208 -4.332 11.866 1.00 49.84 176 GLY A O 1
ATOM 1335 N N . PRO A 1 177 ? -22.701 -5.757 12.766 1.00 49.94 177 PRO A N 1
ATOM 1336 C CA . PRO A 1 177 ? -23.357 -4.725 13.554 1.00 49.94 177 PRO A CA 1
ATOM 1337 C C . PRO A 1 177 ? -22.313 -3.962 14.370 1.00 49.94 177 PRO A C 1
ATOM 1339 O O . PRO A 1 177 ? -21.620 -4.530 15.211 1.00 49.94 177 PRO A O 1
ATOM 1342 N N . ARG A 1 178 ? -22.195 -2.662 14.098 1.00 59.72 178 ARG A N 1
ATOM 1343 C CA . ARG A 1 178 ? -21.370 -1.770 14.903 1.00 59.72 178 ARG A CA 1
ATOM 1344 C C . ARG A 1 178 ? -22.062 -1.580 16.237 1.00 59.72 178 ARG A C 1
ATOM 1346 O O . ARG A 1 178 ? -23.173 -1.050 16.291 1.00 59.72 178 ARG A O 1
ATOM 1353 N N . LEU A 1 179 ? -21.420 -2.030 17.307 1.00 57.12 179 LEU A N 1
ATOM 1354 C CA . LEU A 1 179 ? -21.955 -1.849 18.647 1.00 57.12 179 LEU A CA 1
ATOM 1355 C C . LEU A 1 179 ? -21.778 -0.390 19.042 1.00 57.12 179 LEU A C 1
ATOM 1357 O O . LEU A 1 179 ? -20.668 0.063 19.300 1.00 57.12 179 LEU A O 1
ATOM 1361 N N . ILE A 1 180 ? -22.877 0.353 19.095 1.00 63.50 180 ILE A N 1
ATOM 1362 C CA . ILE A 1 180 ? -22.875 1.684 19.689 1.00 63.50 180 ILE A CA 1
ATOM 1363 C C . ILE A 1 180 ? -23.359 1.536 21.119 1.00 63.50 180 ILE A C 1
ATOM 1365 O O . ILE A 1 180 ? -24.539 1.287 21.370 1.00 63.50 180 ILE A O 1
ATOM 1369 N N . CYS A 1 181 ? -22.423 1.637 22.050 1.00 62.22 181 CYS A N 1
ATOM 1370 C CA . CYS A 1 181 ? -22.689 1.468 23.463 1.00 62.22 181 CYS A CA 1
ATOM 1371 C C . CYS A 1 181 ? -22.715 2.830 24.153 1.00 62.22 181 CYS A C 1
ATOM 1373 O O . CYS A 1 181 ? -21.872 3.682 23.885 1.00 62.22 181 CYS A O 1
ATOM 1375 N N . VAL A 1 182 ? -23.678 3.036 25.049 1.00 65.44 182 VAL A N 1
ATOM 1376 C CA . VAL A 1 182 ? -23.799 4.257 25.851 1.00 65.44 182 VAL A CA 1
ATOM 1377 C C . VAL A 1 182 ? -23.697 3.848 27.314 1.00 65.44 182 VAL A C 1
ATOM 1379 O O . VAL A 1 182 ? -24.646 3.307 27.879 1.00 65.44 182 VAL A O 1
ATOM 1382 N N . ALA A 1 183 ? -22.533 4.063 27.922 1.00 63.22 183 ALA A N 1
ATOM 1383 C CA . ALA A 1 183 ? -22.317 3.762 29.329 1.00 63.22 183 ALA A CA 1
ATOM 1384 C C . ALA A 1 183 ? -23.036 4.802 30.207 1.00 63.22 183 ALA A C 1
ATOM 1386 O O . ALA A 1 183 ? -22.776 6.004 30.050 1.00 63.22 183 ALA A O 1
ATOM 1387 N N . PRO A 1 184 ? -23.900 4.367 31.144 1.00 58.53 184 PRO A N 1
ATOM 1388 C CA . PRO A 1 184 ? -24.548 5.267 32.084 1.00 58.53 184 PRO A CA 1
ATOM 1389 C C . PRO A 1 184 ? -23.543 5.861 33.079 1.00 58.53 184 PRO A C 1
ATOM 1391 O O . PRO A 1 184 ? -22.454 5.327 33.316 1.00 58.53 184 PRO A O 1
ATOM 1394 N N . ALA A 1 185 ? -23.952 6.968 33.694 1.00 55.44 185 ALA A N 1
ATOM 1395 C CA . ALA A 1 185 ? -23.219 7.621 34.765 1.00 55.44 185 ALA A CA 1
ATOM 1396 C C . ALA A 1 185 ? -22.906 6.661 35.919 1.00 55.44 185 ALA A C 1
ATOM 1398 O O . ALA A 1 185 ? -23.806 6.027 36.459 1.00 55.44 185 ALA A O 1
ATOM 1399 N N . GLY A 1 186 ? -21.630 6.567 36.307 1.00 55.66 186 GLY A N 1
ATOM 1400 C CA . GLY A 1 186 ? -21.198 5.750 37.448 1.00 55.66 186 GLY A CA 1
ATOM 1401 C C . GLY A 1 186 ? -21.081 4.242 37.184 1.00 55.66 186 GLY A C 1
ATOM 1402 O O . GLY A 1 186 ? -20.794 3.501 38.120 1.00 55.66 186 GLY A O 1
ATOM 1403 N N . GLY A 1 187 ? -21.274 3.775 35.943 1.00 61.78 187 GLY A N 1
ATOM 1404 C CA . GLY A 1 187 ? -21.019 2.380 35.564 1.00 61.78 187 GLY A CA 1
ATOM 1405 C C . GLY A 1 187 ? -19.524 2.045 35.446 1.00 61.78 187 GLY A C 1
ATOM 1406 O O . GLY A 1 187 ? -18.701 2.926 35.186 1.00 61.78 187 GLY A O 1
ATOM 1407 N N . ASP A 1 188 ? -19.167 0.762 35.590 1.00 68.19 188 ASP A N 1
ATOM 1408 C CA . ASP A 1 188 ? -17.794 0.277 35.385 1.00 68.19 188 ASP A CA 1
ATOM 1409 C C . ASP A 1 188 ? -17.441 0.260 33.888 1.00 68.19 188 ASP A C 1
ATOM 1411 O O . ASP A 1 188 ? -17.589 -0.730 33.167 1.00 68.19 188 ASP A O 1
ATOM 1415 N N . ARG A 1 189 ? -16.983 1.419 33.414 1.00 65.88 189 ARG A N 1
ATOM 1416 C CA . ARG A 1 189 ? -16.583 1.665 32.023 1.00 65.88 189 ARG A CA 1
ATOM 1417 C C . ARG A 1 189 ? -15.456 0.747 31.568 1.00 65.88 189 ARG A C 1
ATOM 1419 O O . ARG A 1 189 ? -15.395 0.401 30.392 1.00 65.88 189 ARG A O 1
ATOM 1426 N N . ARG A 1 190 ? -14.557 0.375 32.479 1.00 66.44 190 ARG A N 1
ATOM 1427 C CA . ARG A 1 190 ? -13.397 -0.455 32.161 1.00 66.44 190 ARG A CA 1
ATOM 1428 C C . ARG A 1 190 ? -13.826 -1.895 31.918 1.00 66.44 190 ARG A C 1
ATOM 1430 O O . ARG A 1 190 ? -13.360 -2.493 30.953 1.00 66.44 190 ARG A O 1
ATOM 1437 N N . ALA A 1 191 ? -14.735 -2.411 32.743 1.00 72.62 191 ALA A N 1
ATOM 1438 C CA . ALA A 1 191 ? -15.344 -3.719 32.524 1.00 72.62 191 ALA A CA 1
ATOM 1439 C C . ALA A 1 191 ? -16.120 -3.759 31.199 1.00 72.62 191 ALA A C 1
ATOM 1441 O O . ALA A 1 191 ? -15.897 -4.650 30.386 1.00 72.62 191 ALA A O 1
ATOM 1442 N N . LEU A 1 192 ? -16.944 -2.742 30.924 1.00 69.56 192 LEU A N 1
ATOM 1443 C CA . LEU A 1 192 ? -17.721 -2.666 29.684 1.00 69.56 192 LEU A CA 1
ATOM 1444 C C . LEU A 1 192 ? -16.835 -2.561 28.433 1.00 69.56 192 LEU A C 1
ATOM 1446 O O . LEU A 1 192 ? -17.102 -3.228 27.437 1.00 69.56 192 LEU A O 1
ATOM 1450 N N . LYS A 1 193 ? -15.760 -1.760 28.477 1.00 69.81 193 LYS A N 1
ATOM 1451 C CA . LYS A 1 193 ? -14.779 -1.699 27.381 1.00 69.81 193 LYS A CA 1
ATOM 1452 C C . LYS A 1 193 ? -14.124 -3.064 27.168 1.00 69.81 193 LYS A C 1
ATOM 1454 O O . LYS A 1 193 ? -14.063 -3.516 26.035 1.00 69.81 193 LYS A O 1
ATOM 1459 N N . ALA A 1 194 ? -13.703 -3.738 28.240 1.00 71.88 194 ALA A N 1
ATOM 1460 C CA . ALA A 1 194 ? -13.086 -5.059 28.151 1.00 71.88 194 ALA A CA 1
ATOM 1461 C C . ALA A 1 194 ? -14.037 -6.118 27.560 1.00 71.88 194 ALA A C 1
ATOM 1463 O O . ALA A 1 194 ? -13.602 -6.958 26.778 1.00 71.88 194 ALA A O 1
ATOM 1464 N N . GLU A 1 195 ? -15.334 -6.067 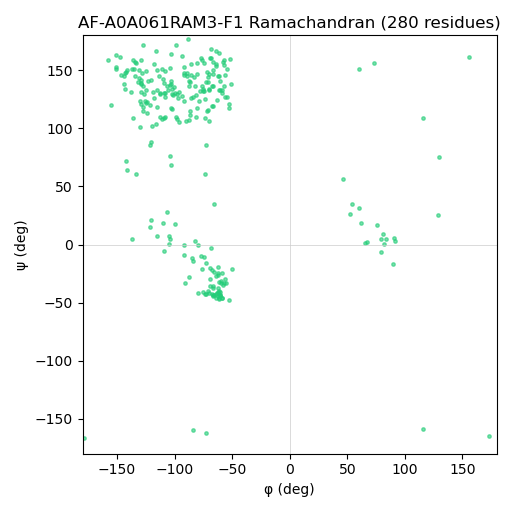27.877 1.00 73.38 195 GLU A N 1
ATOM 1465 C CA . GLU A 1 195 ? -16.347 -6.940 27.265 1.00 73.38 195 GLU A CA 1
ATOM 1466 C C . GLU A 1 195 ? -16.554 -6.637 25.774 1.00 73.38 195 GLU A C 1
ATOM 1468 O O . GLU A 1 195 ? -16.635 -7.558 24.958 1.00 73.38 195 GLU A O 1
ATOM 1473 N N . LEU A 1 196 ? -16.600 -5.354 25.399 1.00 69.38 196 LEU A N 1
ATOM 1474 C CA . LEU A 1 196 ? -16.697 -4.930 24.000 1.00 69.38 196 LEU A CA 1
ATOM 1475 C C . LEU A 1 196 ? -15.449 -5.336 23.201 1.00 69.38 196 LEU A C 1
ATOM 1477 O O . LEU A 1 196 ? -15.581 -5.859 22.097 1.00 69.38 196 LEU A O 1
ATOM 1481 N N . GLU A 1 197 ? -14.255 -5.178 23.771 1.00 65.12 197 GLU A N 1
ATOM 1482 C CA . GLU A 1 197 ? -12.989 -5.645 23.193 1.00 65.12 197 GLU A CA 1
ATOM 1483 C C . GLU A 1 197 ? -12.979 -7.177 23.040 1.00 65.12 197 GLU A C 1
ATOM 1485 O O . GLU A 1 197 ? -12.642 -7.689 21.972 1.00 65.12 197 GLU A O 1
ATOM 1490 N N . ALA A 1 198 ? -13.433 -7.919 24.058 1.00 67.38 198 ALA A N 1
ATOM 1491 C CA . ALA A 1 198 ? -13.529 -9.380 24.019 1.00 67.38 198 ALA A CA 1
ATOM 1492 C C . ALA A 1 198 ? -14.558 -9.901 23.001 1.00 67.38 198 ALA A C 1
ATOM 1494 O O . ALA A 1 198 ? -14.439 -11.035 22.536 1.00 67.38 198 ALA A O 1
ATOM 1495 N N . SER A 1 199 ? -15.555 -9.088 22.635 1.00 68.38 199 SER A N 1
ATOM 1496 C CA . SER A 1 199 ? -16.548 -9.457 21.620 1.00 68.38 199 SER A CA 1
ATOM 1497 C C . SER A 1 199 ? -15.958 -9.568 20.210 1.00 68.38 199 SER A C 1
ATOM 1499 O O . SER A 1 199 ? -16.556 -10.215 19.351 1.00 68.38 199 SER A O 1
ATOM 1501 N N . GLY A 1 200 ? -14.817 -8.917 19.950 1.00 57.06 200 GLY A N 1
ATOM 1502 C CA . GLY A 1 200 ? -14.205 -8.834 18.621 1.00 57.06 200 GLY A CA 1
ATOM 1503 C C . GLY A 1 200 ? -15.009 -8.016 17.601 1.00 57.06 200 GLY A C 1
ATOM 1504 O O . GLY A 1 200 ? -14.600 -7.914 16.443 1.00 57.06 200 GLY A O 1
ATOM 1505 N N . LEU A 1 201 ? -16.139 -7.424 18.005 1.00 60.22 201 LEU A N 1
ATOM 1506 C CA . LEU A 1 201 ? -16.981 -6.602 17.144 1.00 60.22 201 LEU A CA 1
ATOM 1507 C C . LEU A 1 201 ? -16.485 -5.150 17.111 1.00 60.22 201 LEU A C 1
ATOM 1509 O O . LEU A 1 201 ? -16.036 -4.619 18.129 1.00 60.22 201 LEU A O 1
ATOM 1513 N N . PRO A 1 202 ? -16.612 -4.457 15.967 1.00 60.19 202 PRO A N 1
ATOM 1514 C CA . PRO A 1 202 ? -16.347 -3.030 15.908 1.00 60.19 202 PRO A CA 1
ATOM 1515 C C . PRO A 1 202 ? -17.346 -2.288 16.801 1.00 60.19 202 PRO A C 1
ATOM 1517 O O . PRO A 1 202 ? -18.561 -2.406 16.627 1.00 60.19 202 PRO A O 1
ATOM 1520 N N . PHE A 1 203 ? -16.837 -1.494 17.741 1.00 62.31 203 PHE A N 1
ATOM 1521 C CA . PHE A 1 203 ? -17.673 -0.730 18.658 1.00 62.31 203 PHE A CA 1
ATOM 1522 C C . PHE A 1 203 ? -17.291 0.749 18.716 1.00 62.31 203 PHE A C 1
ATOM 1524 O O . PHE A 1 203 ? -16.175 1.147 18.372 1.00 62.31 203 PHE A O 1
ATOM 1531 N N . VAL A 1 204 ? -18.261 1.537 19.170 1.00 61.38 204 VAL A N 1
ATOM 1532 C CA . VAL A 1 204 ? -18.143 2.934 19.572 1.00 61.38 204 VAL A CA 1
ATOM 1533 C C . VAL A 1 204 ? -18.743 3.037 20.969 1.00 61.38 204 VAL A C 1
ATOM 1535 O O . VAL A 1 204 ? -19.925 2.741 21.156 1.00 61.38 204 VAL A O 1
ATOM 1538 N N . LEU A 1 205 ? -17.938 3.427 21.955 1.00 61.97 205 LEU A N 1
ATOM 1539 C CA . LEU A 1 205 ? -18.402 3.620 23.329 1.00 61.97 205 LEU A CA 1
ATOM 1540 C C . LEU A 1 205 ? -18.559 5.114 23.623 1.00 61.97 205 LEU A C 1
ATOM 1542 O O . LEU A 1 205 ? -17.578 5.856 23.627 1.00 61.97 205 LEU A O 1
ATOM 1546 N N . PHE A 1 206 ? -19.788 5.531 23.913 1.00 62.47 206 PHE A N 1
ATOM 1547 C CA . PHE A 1 206 ? -20.119 6.839 24.463 1.00 62.47 206 PHE A CA 1
ATOM 1548 C C . PHE A 1 206 ? -20.258 6.743 25.976 1.00 62.47 206 PHE A C 1
ATOM 1550 O O . PHE A 1 206 ? -20.962 5.879 26.495 1.00 62.47 206 PHE A O 1
ATOM 1557 N N . ALA A 1 207 ? -19.613 7.646 26.700 1.00 57.91 207 ALA A N 1
ATOM 1558 C CA . ALA A 1 207 ? -19.573 7.608 28.153 1.00 57.91 207 ALA A CA 1
ATOM 1559 C C . ALA A 1 207 ? -20.291 8.835 28.747 1.00 57.91 207 ALA A C 1
ATOM 1561 O O . ALA A 1 207 ? -19.859 9.963 28.518 1.00 57.91 207 ALA A O 1
ATOM 1562 N N . VAL A 1 208 ? -21.369 8.628 29.519 1.00 54.06 208 VAL A N 1
ATOM 1563 C CA . VAL A 1 208 ? -22.202 9.703 30.117 1.00 54.06 208 VAL A CA 1
ATOM 1564 C C . VAL A 1 208 ? -21.967 9.776 31.642 1.00 54.06 208 VAL A C 1
ATOM 1566 O O . VAL A 1 208 ? -21.632 8.750 32.232 1.00 54.06 208 VAL A O 1
ATOM 1569 N N . GLN A 1 209 ? -22.080 10.945 32.299 1.00 47.31 209 GLN A N 1
ATOM 1570 C CA . GLN A 1 209 ? -21.982 11.108 33.772 1.00 47.31 209 GLN A CA 1
ATOM 1571 C C . GLN A 1 209 ? -23.099 12.035 34.329 1.00 47.31 209 GLN A C 1
ATOM 1573 O O . GLN A 1 209 ? -23.572 12.911 33.613 1.00 47.31 209 GLN A O 1
ATOM 1578 N N . GLU A 1 210 ? -23.543 11.846 35.585 1.00 43.22 210 GLU A N 1
ATOM 1579 C CA . GLU A 1 210 ? -24.526 12.701 36.292 1.00 43.22 210 GLU A CA 1
ATOM 1580 C C . GLU A 1 210 ? -23.817 13.806 37.101 1.00 43.22 210 GLU A C 1
ATOM 1582 O O . GLU A 1 210 ? -22.698 13.619 37.578 1.00 43.22 210 GLU A O 1
ATOM 1587 N N . MET A 1 211 ? -24.456 14.977 37.221 1.00 47.25 211 MET A N 1
ATOM 1588 C CA . MET A 1 211 ? -23.837 16.234 37.675 1.00 47.25 211 MET A CA 1
ATOM 1589 C C . MET A 1 211 ? -23.673 16.397 39.192 1.00 47.25 211 MET A C 1
ATOM 1591 O O . MET A 1 211 ? -24.579 16.102 39.969 1.00 47.25 211 MET A O 1
ATOM 1595 N N . GLY A 1 212 ? -22.585 17.094 39.549 1.00 35.69 212 GLY A N 1
ATOM 1596 C CA . GLY A 1 212 ? -22.480 18.000 40.695 1.00 35.69 212 GLY A CA 1
ATOM 1597 C C . GLY A 1 212 ? -21.882 19.357 40.269 1.00 35.69 212 GLY A C 1
ATOM 1598 O O . GLY A 1 212 ? -20.671 19.467 40.134 1.00 35.69 212 GLY A O 1
ATOM 1599 N N . SER A 1 213 ? -22.743 20.375 40.100 1.00 34.34 213 SER A N 1
ATOM 1600 C CA . SER A 1 213 ? -22.492 21.826 39.855 1.00 34.34 213 SER A CA 1
ATOM 1601 C C . SER A 1 213 ? -21.698 22.294 38.604 1.00 34.34 213 SER A C 1
ATOM 1603 O O . SER A 1 213 ? -20.879 21.577 38.054 1.00 34.34 213 SER A O 1
ATOM 1605 N N . GLU A 1 214 ? -22.041 23.514 38.152 1.00 36.19 214 GLU A N 1
ATOM 1606 C CA . GLU A 1 214 ? -22.029 24.118 36.793 1.00 36.19 214 GLU A CA 1
ATOM 1607 C C . GLU A 1 214 ? -20.729 24.114 35.943 1.00 36.19 214 GLU A C 1
ATOM 1609 O O . GLU A 1 214 ? -19.631 24.219 36.489 1.00 36.19 214 GLU A O 1
ATOM 1614 N N . PRO A 1 215 ? -20.835 24.096 34.589 1.00 38.97 215 PRO A N 1
ATOM 1615 C CA . PRO A 1 215 ? -19.688 24.172 33.681 1.00 38.97 215 PRO A CA 1
ATOM 1616 C C . PRO A 1 215 ? -19.275 25.615 33.330 1.00 38.97 215 PRO A C 1
ATOM 1618 O O . PRO A 1 215 ? -20.107 26.453 32.981 1.00 38.97 215 PRO A O 1
ATOM 1621 N N . SER A 1 216 ? -17.964 25.872 33.343 1.00 34.28 216 SER A N 1
ATOM 1622 C CA . SER A 1 216 ? -17.322 27.045 32.740 1.00 34.28 216 SER A CA 1
ATOM 1623 C C . SER A 1 216 ? -17.223 26.927 31.205 1.00 34.28 216 SER A C 1
ATOM 1625 O O . SER A 1 216 ? -17.341 25.846 30.631 1.00 34.28 216 SER A O 1
ATOM 1627 N N . GLU A 1 217 ? -17.067 28.075 30.543 1.00 33.00 217 GLU A N 1
ATOM 1628 C CA . GLU A 1 217 ? -17.182 28.318 29.096 1.00 33.00 217 GLU A CA 1
ATOM 1629 C C . GLU A 1 217 ? -16.365 27.387 28.163 1.00 33.00 217 GLU A C 1
ATOM 1631 O O . GLU A 1 217 ? -15.170 27.175 28.369 1.00 33.00 217 GLU A O 1
ATOM 1636 N N . GLY A 1 218 ? -16.991 26.961 27.048 1.00 30.55 218 GLY A N 1
ATOM 1637 C CA . GLY A 1 218 ? -16.320 26.715 25.757 1.00 30.55 218 GLY A CA 1
ATOM 1638 C C . GLY A 1 218 ? -16.299 25.277 25.193 1.00 30.55 218 GLY A C 1
ATOM 1639 O O . GLY A 1 218 ? -15.496 24.462 25.630 1.00 30.55 218 GLY A O 1
ATOM 1640 N N . GLY A 1 219 ? -17.070 25.047 24.113 1.00 36.53 219 GLY A N 1
ATOM 1641 C CA . GLY A 1 219 ? -16.789 24.108 23.000 1.00 36.53 219 GLY A CA 1
ATOM 1642 C C . GLY A 1 219 ? -16.909 22.587 23.227 1.00 36.53 219 GLY A C 1
ATOM 1643 O O . GLY A 1 219 ? -16.770 22.083 24.338 1.00 36.53 219 GLY A O 1
ATOM 1644 N N . ILE A 1 220 ? -17.134 21.835 22.135 1.00 36.34 220 ILE A N 1
ATOM 1645 C CA . ILE A 1 220 ? -17.002 20.365 22.104 1.00 36.34 220 ILE A CA 1
ATOM 1646 C C . ILE A 1 220 ? -15.519 20.025 22.289 1.00 36.34 220 ILE A C 1
ATOM 1648 O O . ILE A 1 220 ? -14.684 20.409 21.472 1.00 36.34 220 ILE A O 1
ATOM 1652 N N . LYS A 1 221 ? -15.186 19.291 23.353 1.00 37.19 221 LYS A N 1
ATOM 1653 C CA . LYS A 1 221 ? -13.848 18.728 23.565 1.00 37.19 221 LYS A CA 1
ATOM 1654 C C . LYS A 1 221 ? -13.910 17.221 23.386 1.00 37.19 221 LYS A C 1
ATOM 1656 O O . LYS A 1 221 ? -14.468 16.522 24.231 1.00 37.19 221 LYS A O 1
ATOM 1661 N N . VAL A 1 222 ? -13.326 16.740 22.294 1.00 39.88 222 VAL A N 1
ATOM 1662 C CA . VAL A 1 222 ? -13.047 15.315 22.122 1.00 39.88 222 VAL A CA 1
ATOM 1663 C C . VAL A 1 222 ? -11.723 15.017 22.815 1.00 39.88 222 VAL A C 1
ATOM 1665 O O . VAL A 1 222 ? -10.745 15.735 22.612 1.00 39.88 222 VAL A O 1
ATOM 1668 N N . LEU A 1 223 ? -11.721 14.029 23.709 1.00 38.22 223 LEU A N 1
ATOM 1669 C CA . LEU A 1 223 ? -10.540 13.664 24.487 1.00 38.22 223 LEU A CA 1
ATOM 1670 C C . LEU A 1 223 ? -9.894 12.376 23.942 1.00 38.22 223 LEU A C 1
ATOM 1672 O O . LEU A 1 223 ? -10.613 11.546 23.384 1.00 38.22 223 LEU A O 1
ATOM 1676 N N . PRO A 1 224 ? -8.571 12.195 24.117 1.00 32.81 224 PRO A N 1
ATOM 1677 C CA . PRO A 1 224 ? -7.853 11.004 23.662 1.00 32.81 224 PRO A CA 1
ATOM 1678 C C . PRO A 1 224 ? -8.304 9.717 24.369 1.00 32.81 224 PRO A C 1
ATOM 1680 O O . PRO A 1 224 ? -8.968 9.746 25.410 1.00 32.81 224 PRO A O 1
ATOM 1683 N N . GLU A 1 225 ? -7.903 8.571 23.811 1.00 35.69 225 GLU A N 1
ATOM 1684 C CA . GLU A 1 225 ? -8.189 7.251 24.376 1.00 35.69 225 GLU A CA 1
ATOM 1685 C C . GLU A 1 225 ? -7.742 7.168 25.849 1.00 35.69 225 GLU A C 1
ATOM 1687 O O . GLU A 1 225 ? -6.577 7.384 26.183 1.00 35.69 225 GLU A O 1
ATOM 1692 N N . GLY A 1 226 ? -8.690 6.878 26.748 1.00 32.97 226 GLY A N 1
ATOM 1693 C CA . GLY A 1 226 ? -8.441 6.778 28.191 1.00 32.97 226 GLY A CA 1
ATOM 1694 C C . GLY A 1 226 ? -8.620 8.071 28.996 1.00 32.97 226 GLY A C 1
ATOM 1695 O O . GLY A 1 226 ? -8.358 8.064 30.197 1.00 32.97 226 GLY A O 1
ATOM 1696 N N . ALA A 1 227 ? -9.085 9.164 28.390 1.00 31.42 227 ALA A N 1
ATOM 1697 C CA . ALA A 1 227 ? -9.350 10.412 29.102 1.00 31.42 227 ALA A CA 1
ATOM 1698 C C . ALA A 1 227 ? -10.769 10.488 29.710 1.00 31.42 227 ALA A C 1
ATOM 1700 O O . ALA A 1 227 ? -11.760 10.076 29.104 1.00 31.42 227 ALA A O 1
ATOM 1701 N N . GLU A 1 228 ? -10.869 11.047 30.919 1.00 33.22 228 GLU A N 1
ATOM 1702 C CA . GLU A 1 228 ? -12.129 11.234 31.649 1.00 33.22 228 GLU A CA 1
ATOM 1703 C C . GLU A 1 228 ? -12.879 12.497 31.200 1.00 33.22 228 GLU A C 1
ATOM 1705 O O . GLU A 1 228 ? -12.292 13.567 31.052 1.00 33.22 228 GLU A O 1
ATOM 1710 N N . VAL A 1 229 ? -14.199 12.380 31.024 1.00 37.84 229 VAL A N 1
ATOM 1711 C CA . VAL A 1 229 ? -15.088 13.462 30.572 1.00 37.84 229 VAL A CA 1
ATOM 1712 C C . VAL A 1 229 ? -16.278 13.660 31.517 1.00 37.84 229 VAL A C 1
ATOM 1714 O O . VAL A 1 229 ? -16.932 12.686 31.899 1.00 37.84 229 VAL A O 1
ATOM 1717 N N . THR A 1 230 ? -16.575 14.935 31.806 1.00 36.78 230 THR A N 1
ATOM 1718 C CA . THR A 1 230 ? -17.667 15.471 32.637 1.00 36.78 230 THR A CA 1
ATOM 1719 C C . THR A 1 230 ? -18.754 16.178 31.781 1.00 36.78 230 THR A C 1
ATOM 1721 O O . THR A 1 230 ? -18.428 17.014 30.939 1.00 36.78 230 THR A O 1
ATOM 1724 N N . GLY A 1 231 ? -20.056 15.872 31.970 1.00 44.25 231 GLY A N 1
ATOM 1725 C CA . GLY A 1 231 ? -21.190 16.588 31.325 1.00 44.25 231 GLY A CA 1
ATOM 1726 C C . GLY A 1 231 ? -22.519 15.802 31.167 1.00 44.25 231 GLY A C 1
ATOM 1727 O O . GLY A 1 231 ? -22.516 14.575 31.214 1.00 44.25 231 GLY A O 1
ATOM 1728 N N . VAL A 1 232 ? -23.654 16.508 30.958 1.00 45.59 232 VAL A N 1
ATOM 1729 C CA . VAL A 1 232 ? -25.033 15.952 30.794 1.00 45.59 232 VAL A CA 1
ATOM 1730 C C . VAL A 1 232 ? -25.463 15.901 29.313 1.00 45.59 232 VAL A C 1
ATOM 1732 O O . VAL A 1 232 ? -25.305 16.891 28.598 1.00 45.59 232 VAL A O 1
ATOM 1735 N N . VAL A 1 233 ? -26.068 14.787 28.860 1.00 52.75 233 VAL A N 1
ATOM 1736 C CA . VAL A 1 233 ? -26.511 14.550 27.460 1.00 52.75 233 VAL A CA 1
ATOM 1737 C C . VAL A 1 233 ? -27.980 14.087 27.409 1.00 52.75 233 VAL A C 1
ATOM 1739 O O . VAL A 1 233 ? -28.385 13.260 28.225 1.00 52.75 233 VAL A O 1
ATOM 1742 N N . SER A 1 234 ? -28.795 14.585 26.464 1.00 54.31 234 SER A N 1
ATOM 1743 C CA . SER A 1 234 ? -30.205 14.167 26.310 1.00 54.31 234 SER A CA 1
ATOM 1744 C C . SER A 1 234 ? -30.376 12.906 25.437 1.00 54.31 234 SER A C 1
ATOM 1746 O O . SER A 1 234 ? -29.565 12.667 24.541 1.00 54.31 234 SER A O 1
ATOM 1748 N N . PRO A 1 235 ? -31.462 12.114 25.590 1.00 52.31 235 PRO A N 1
ATOM 1749 C CA . PRO A 1 235 ? -31.705 10.925 24.758 1.00 52.31 235 PRO A CA 1
ATOM 1750 C C . PRO A 1 235 ? -31.759 11.198 23.244 1.00 52.31 235 PRO A C 1
ATOM 1752 O O . PRO A 1 235 ? -31.333 10.366 22.444 1.00 52.31 235 PRO A O 1
ATOM 1755 N N . LYS A 1 236 ? -32.256 12.374 22.833 1.00 55.06 236 LYS A N 1
ATOM 1756 C CA . LYS A 1 236 ? -32.309 12.784 21.419 1.00 55.06 236 LYS A CA 1
ATOM 1757 C C . LYS A 1 236 ? -30.909 13.045 20.854 1.00 55.06 236 LYS A C 1
ATOM 1759 O O . LYS A 1 236 ? -30.649 12.739 19.695 1.00 55.06 236 LYS A O 1
ATOM 1764 N N . GLU A 1 237 ? -30.014 13.590 21.670 1.00 56.00 237 GLU A N 1
ATOM 1765 C CA . GLU A 1 237 ? -28.618 13.827 21.292 1.00 56.00 237 GLU A CA 1
ATOM 1766 C C . GLU A 1 237 ? -27.832 12.532 21.227 1.00 56.00 237 GLU A C 1
ATOM 1768 O O . GLU A 1 237 ? -27.127 12.317 20.247 1.00 56.00 237 GLU A O 1
ATOM 1773 N N . VAL A 1 238 ? -28.025 11.639 22.204 1.00 58.22 238 VAL A N 1
ATOM 1774 C CA . VAL A 1 238 ? -27.470 10.281 22.160 1.00 58.22 238 VAL A CA 1
ATOM 1775 C C . VAL A 1 238 ? -27.863 9.602 20.846 1.00 58.22 238 VAL A C 1
ATOM 1777 O O . VAL A 1 238 ? -26.997 9.099 20.141 1.00 58.22 238 VAL A O 1
ATOM 1780 N N . ALA A 1 239 ? -29.138 9.669 20.448 1.00 57.56 239 ALA A N 1
ATOM 1781 C CA . ALA A 1 239 ? -29.582 9.124 19.166 1.00 57.56 239 ALA A CA 1
ATOM 1782 C C . ALA A 1 239 ? -28.893 9.792 17.959 1.00 57.56 239 ALA A C 1
ATOM 1784 O O . ALA A 1 239 ? -28.460 9.094 17.045 1.00 57.56 239 ALA A O 1
ATOM 1785 N N . GLY A 1 240 ? -28.750 11.121 17.952 1.00 60.16 240 GLY A N 1
ATOM 1786 C CA . GLY A 1 240 ? -28.043 11.852 16.892 1.00 60.16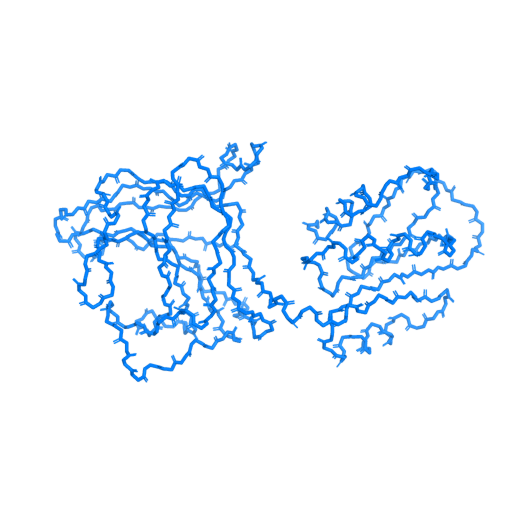 240 GLY A CA 1
ATOM 1787 C C . GLY A 1 240 ? -26.567 11.462 16.764 1.00 60.16 240 GLY A C 1
ATOM 1788 O O . GLY A 1 240 ? -26.077 11.272 15.653 1.00 60.16 240 GLY A O 1
ATOM 1789 N N . LEU A 1 241 ? -25.888 11.264 17.892 1.00 60.16 241 LEU A N 1
ATOM 1790 C CA . LEU A 1 241 ? -24.493 10.829 17.969 1.00 60.16 241 LEU A CA 1
ATOM 1791 C C . LEU A 1 241 ? -24.318 9.380 17.526 1.00 60.16 241 LEU A C 1
ATOM 1793 O O . LEU A 1 241 ? -23.395 9.086 16.771 1.00 60.16 241 LEU A O 1
ATOM 1797 N N . CYS A 1 242 ? -25.230 8.488 17.920 1.00 60.97 242 CYS A N 1
ATOM 1798 C CA . CYS A 1 242 ? -25.252 7.119 17.416 1.00 60.97 242 CYS A CA 1
ATOM 1799 C C . CYS A 1 242 ? -25.415 7.105 15.888 1.00 60.97 242 CYS A C 1
ATOM 1801 O O . CYS A 1 242 ? -24.670 6.424 15.187 1.00 60.97 242 CYS A O 1
ATOM 1803 N N . LEU A 1 243 ? -26.350 7.899 15.354 1.00 61.75 243 LEU A N 1
ATOM 1804 C CA . LEU A 1 243 ? -26.563 8.023 13.909 1.00 61.75 243 LEU A CA 1
ATOM 1805 C C . LEU A 1 243 ? -25.324 8.588 13.191 1.00 61.75 243 LEU A C 1
ATOM 1807 O O . LEU A 1 243 ? -24.960 8.076 12.136 1.00 61.75 243 LEU A O 1
ATOM 1811 N N . ALA A 1 244 ? -24.653 9.588 13.767 1.00 61.62 244 ALA A N 1
ATOM 1812 C CA . ALA A 1 244 ? -23.420 10.151 13.218 1.00 61.62 244 ALA A CA 1
ATOM 1813 C C . ALA A 1 244 ? -22.255 9.148 13.258 1.00 61.62 244 ALA A C 1
ATOM 1815 O O . ALA A 1 244 ? -21.572 8.977 12.254 1.00 61.62 244 ALA A O 1
ATOM 1816 N N . ALA A 1 245 ? -22.069 8.418 14.361 1.00 60.88 245 ALA A N 1
ATOM 1817 C CA . ALA A 1 245 ? -21.036 7.388 14.496 1.00 60.88 245 ALA A CA 1
ATOM 1818 C C . ALA A 1 245 ? -21.201 6.235 13.491 1.00 60.88 245 ALA A C 1
ATOM 1820 O O . ALA A 1 245 ? -20.211 5.688 12.998 1.00 60.88 245 ALA A O 1
ATOM 1821 N N . MET A 1 246 ? -22.441 5.894 13.116 1.00 60.03 246 MET A N 1
ATOM 1822 C CA . MET A 1 246 ? -22.691 4.921 12.044 1.00 60.03 246 MET A CA 1
ATOM 1823 C C . MET A 1 246 ? -22.179 5.384 10.674 1.00 60.03 246 MET A C 1
ATOM 1825 O O . MET A 1 246 ? -21.815 4.542 9.861 1.00 60.03 246 MET A O 1
ATOM 1829 N N . GLN A 1 247 ? -22.098 6.694 10.420 1.00 59.00 247 GLN A N 1
ATOM 1830 C CA . GLN A 1 247 ? -21.605 7.259 9.153 1.00 59.00 247 GLN A CA 1
ATOM 1831 C C . GLN A 1 247 ? -20.070 7.286 9.055 1.00 59.00 247 GLN A C 1
ATOM 1833 O O . GLN A 1 247 ? -19.510 7.747 8.057 1.00 59.00 247 GLN A O 1
ATOM 1838 N N . ILE A 1 248 ? -19.360 6.819 10.085 1.00 58.25 248 ILE A N 1
ATOM 1839 C CA . ILE A 1 248 ? -17.900 6.887 10.169 1.00 58.25 248 ILE A CA 1
ATOM 1840 C C . ILE A 1 248 ? -17.312 5.513 9.888 1.00 58.25 248 ILE A C 1
ATOM 1842 O O . ILE A 1 248 ? -16.889 4.806 10.798 1.00 58.25 248 ILE A O 1
ATOM 1846 N N . SER A 1 249 ? -17.293 5.119 8.619 1.00 51.62 249 SER A N 1
ATOM 1847 C CA . SER A 1 249 ? -16.801 3.820 8.126 1.00 51.62 249 SER A CA 1
ATOM 1848 C C . SER A 1 249 ? -15.408 3.412 8.631 1.00 51.62 249 SER A C 1
ATOM 1850 O O . SER A 1 249 ? -15.116 2.221 8.702 1.00 51.62 249 SER A O 1
ATOM 1852 N N . ASP A 1 250 ? -14.600 4.375 9.075 1.00 50.38 250 ASP A N 1
ATOM 1853 C CA . ASP A 1 250 ? -13.152 4.209 9.245 1.00 50.38 250 ASP A CA 1
ATOM 1854 C C . ASP A 1 250 ? -12.716 4.160 10.721 1.00 50.38 250 ASP A C 1
ATOM 1856 O O . ASP A 1 250 ? -11.553 3.904 11.009 1.00 50.38 250 ASP A O 1
ATOM 1860 N N . VAL A 1 251 ? -13.642 4.382 11.666 1.00 48.78 251 VAL A N 1
ATOM 1861 C CA . VAL A 1 251 ? -13.341 4.387 13.105 1.00 48.78 251 VAL A CA 1
ATOM 1862 C C . VAL A 1 251 ? -13.980 3.177 13.775 1.00 48.78 251 VAL A C 1
ATOM 1864 O O . VAL A 1 251 ? -15.199 3.100 13.925 1.00 48.78 251 VAL A O 1
ATOM 1867 N N . THR A 1 252 ? -13.152 2.210 14.161 1.00 47.34 252 THR A N 1
ATOM 1868 C CA . THR A 1 252 ? -13.551 1.007 14.905 1.00 47.34 252 THR A CA 1
ATOM 1869 C C . THR A 1 252 ? -12.719 0.903 16.178 1.00 47.34 252 THR A C 1
ATOM 1871 O O . THR A 1 252 ? -11.505 1.061 16.101 1.00 47.34 252 THR A O 1
ATOM 1874 N N . GLY A 1 253 ? -13.346 0.639 17.331 1.00 45.03 253 GLY A N 1
ATOM 1875 C CA . GLY A 1 253 ? -12.650 0.542 18.626 1.00 45.03 253 GLY A CA 1
ATOM 1876 C C . GLY A 1 253 ? -12.416 1.891 19.320 1.00 45.03 253 GLY A C 1
ATOM 1877 O O . GLY A 1 253 ? -11.788 1.944 20.373 1.00 45.03 253 GLY A O 1
ATOM 1878 N N . GLY A 1 254 ? -12.943 2.983 18.757 1.00 50.16 254 GLY A N 1
ATOM 1879 C CA . GLY A 1 254 ? -12.863 4.316 19.349 1.00 50.16 254 GLY A CA 1
ATOM 1880 C C . GLY A 1 254 ? -13.824 4.476 20.528 1.00 50.16 254 GLY A C 1
ATOM 1881 O O . GLY A 1 254 ? -15.011 4.155 20.438 1.00 50.16 254 GLY A O 1
ATOM 1882 N N . SER A 1 255 ? -13.323 5.004 21.642 1.00 47.03 255 SER A N 1
ATOM 1883 C CA . SER A 1 255 ? -14.157 5.495 22.744 1.00 47.03 255 SER A CA 1
ATOM 1884 C C . SER A 1 255 ? -14.214 7.014 22.666 1.00 47.03 255 SER A C 1
ATOM 1886 O O . SER A 1 255 ? -13.169 7.654 22.584 1.00 47.03 255 SER A O 1
ATOM 1888 N N . PHE A 1 256 ? -15.412 7.593 22.703 1.00 50.06 256 PHE A N 1
ATOM 1889 C CA . PHE A 1 256 ? -15.593 9.038 22.593 1.00 50.06 256 PHE A CA 1
ATOM 1890 C C . PHE A 1 256 ? -16.231 9.586 23.865 1.00 50.06 256 PHE A C 1
ATOM 1892 O O . PHE A 1 256 ? -17.290 9.134 24.313 1.00 50.06 256 PHE A O 1
ATOM 1899 N N . GLY A 1 257 ? -15.578 10.587 24.445 1.00 46.62 257 GLY A N 1
ATOM 1900 C CA . GLY A 1 257 ? -16.142 11.375 25.531 1.00 46.62 257 GLY A CA 1
ATOM 1901 C C . GLY A 1 257 ? -17.051 12.489 25.005 1.00 46.62 257 GLY A C 1
ATOM 1902 O O . GLY A 1 257 ? -16.778 13.082 23.964 1.00 46.62 257 GLY A O 1
ATOM 1903 N N . LEU A 1 258 ? -18.127 12.783 25.737 1.00 47.06 258 LEU A N 1
ATOM 1904 C CA . LEU A 1 258 ? -19.075 13.861 25.436 1.00 47.06 258 LEU A CA 1
ATOM 1905 C C . LEU A 1 258 ? -19.070 14.916 26.544 1.00 47.06 258 LEU A C 1
ATOM 1907 O O . LEU A 1 258 ? -19.653 14.704 27.605 1.00 47.06 258 LEU A O 1
ATOM 1911 N N . ILE A 1 259 ? -18.427 16.058 26.297 1.00 42.69 259 ILE A N 1
ATOM 1912 C CA . ILE A 1 259 ? -18.557 17.252 27.145 1.00 42.69 259 ILE A CA 1
ATOM 1913 C C . ILE A 1 259 ? -19.658 18.120 26.536 1.00 42.69 259 ILE A C 1
ATOM 1915 O O . ILE A 1 259 ? -19.585 18.452 25.352 1.00 42.69 259 ILE A O 1
ATOM 1919 N N . ARG A 1 260 ? -20.659 18.530 27.328 1.00 45.94 260 ARG A N 1
ATOM 1920 C CA . ARG A 1 260 ? -21.611 19.560 26.892 1.00 45.94 260 ARG A CA 1
ATOM 1921 C C . ARG A 1 260 ? -21.675 20.743 27.850 1.00 45.94 260 ARG A C 1
ATOM 1923 O O . ARG A 1 260 ? -22.143 20.622 28.976 1.00 45.94 260 ARG A O 1
ATOM 1930 N N . SER A 1 261 ? -21.403 21.912 27.280 1.00 42.28 261 SER A N 1
ATOM 1931 C CA . SER A 1 261 ? -22.107 23.165 27.563 1.00 42.28 261 SER A CA 1
ATOM 1932 C C . SER A 1 261 ? -22.466 23.872 26.241 1.00 42.28 261 SER A C 1
ATOM 1934 O O . SER A 1 261 ? -22.033 24.980 25.962 1.00 42.28 261 SER A O 1
ATOM 1936 N N . GLY A 1 262 ? -23.272 23.209 25.396 1.00 40.66 262 GLY A N 1
ATOM 1937 C CA . GLY A 1 262 ? -23.965 23.847 24.265 1.00 40.66 262 GLY A CA 1
ATOM 1938 C C . GLY A 1 262 ? -23.830 23.168 22.899 1.00 40.66 262 GLY A C 1
ATOM 1939 O O . GLY A 1 262 ? -23.189 23.715 22.020 1.00 40.66 262 GLY A O 1
ATOM 1940 N N . LEU A 1 263 ? -24.532 22.053 22.665 1.00 40.56 263 LEU A N 1
ATOM 1941 C CA . LEU A 1 263 ? -25.079 21.785 21.331 1.00 40.56 263 LEU A CA 1
ATOM 1942 C C . LEU A 1 263 ? -26.218 22.792 21.120 1.00 40.56 263 LEU A C 1
ATOM 1944 O O . LEU A 1 263 ? -27.264 22.688 21.770 1.00 40.56 263 LEU A O 1
ATOM 1948 N N . GLY A 1 264 ? -26.034 23.813 20.289 1.00 41.12 264 GLY A N 1
ATOM 1949 C CA . GLY A 1 264 ? -27.191 24.532 19.757 1.00 41.12 264 GLY A CA 1
ATOM 1950 C C . GLY A 1 264 ? -28.033 23.503 19.006 1.00 41.12 264 GLY A C 1
ATOM 1951 O O . GLY A 1 264 ? -27.475 22.687 18.286 1.00 41.12 264 GLY A O 1
ATOM 1952 N N . GLY A 1 265 ? -29.350 23.460 19.204 1.00 43.50 265 GLY A N 1
ATOM 1953 C CA . GLY A 1 265 ? -30.226 22.419 18.641 1.00 43.50 265 GLY A CA 1
ATOM 1954 C C . GLY A 1 265 ? -30.363 22.406 17.106 1.00 43.50 265 GLY A C 1
ATOM 1955 O O . GLY A 1 265 ? -31.456 22.122 16.6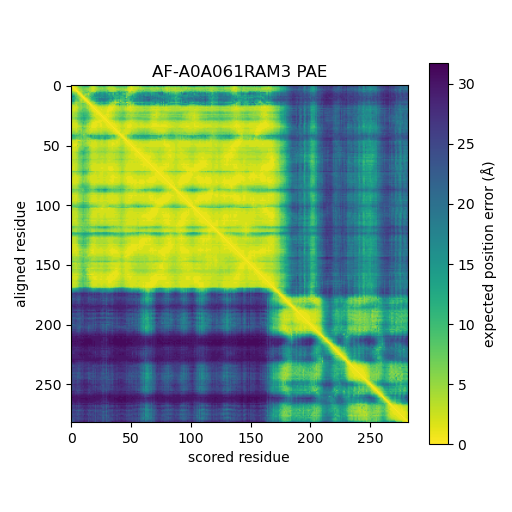23 1.00 43.50 265 GLY A O 1
ATOM 1956 N N . GLY A 1 266 ? -29.308 22.739 16.356 1.00 46.31 266 GLY A N 1
ATOM 1957 C CA . GLY A 1 266 ? -29.279 22.902 14.905 1.00 46.31 266 GLY A CA 1
ATOM 1958 C C . GLY A 1 266 ? -28.071 22.291 14.183 1.00 46.31 266 GLY A C 1
ATOM 1959 O O . GLY A 1 266 ? -27.992 22.468 12.975 1.00 46.31 266 GLY A O 1
ATOM 1960 N N . GLU A 1 267 ? -27.163 21.579 14.857 1.00 56.28 267 GLU A N 1
ATOM 1961 C CA . GLU A 1 267 ? -26.072 20.870 14.167 1.00 56.28 267 GLU A CA 1
ATOM 1962 C C . GLU A 1 267 ? -26.608 19.666 13.377 1.00 56.28 267 GLU A C 1
ATOM 1964 O O . GLU A 1 267 ? -27.422 18.866 13.857 1.00 56.28 267 GLU A O 1
ATOM 1969 N N . THR A 1 268 ? -26.161 19.547 12.134 1.00 59.56 268 THR A N 1
ATOM 1970 C CA . THR A 1 268 ? -26.534 18.477 11.212 1.00 59.56 268 THR A CA 1
ATOM 1971 C C . THR A 1 268 ? -25.737 17.202 11.496 1.00 59.56 268 THR A C 1
ATOM 1973 O O . THR A 1 268 ? -24.619 17.230 12.009 1.00 59.56 268 THR A O 1
ATOM 1976 N N . GLN A 1 269 ? -26.279 16.044 11.104 1.00 55.38 269 GLN A N 1
ATOM 1977 C CA . GLN A 1 269 ? -25.571 14.760 11.232 1.00 55.38 269 GLN A CA 1
ATOM 1978 C C . GLN A 1 269 ? -24.202 14.753 10.530 1.00 55.38 269 GLN A C 1
ATOM 1980 O O . GLN A 1 269 ? -23.297 14.049 10.970 1.00 55.38 269 GLN A O 1
ATOM 1985 N N . GLN A 1 270 ? -24.045 15.532 9.455 1.00 55.12 270 GLN A N 1
ATOM 1986 C CA . GLN A 1 270 ? -22.787 15.656 8.717 1.00 55.12 270 GLN A CA 1
ATOM 1987 C C . GLN A 1 270 ? -21.718 16.421 9.504 1.00 55.12 270 GLN A C 1
ATOM 1989 O O . GLN A 1 270 ? -20.565 16.000 9.505 1.00 55.12 270 GLN A O 1
ATOM 1994 N N . GLU A 1 271 ? -22.091 17.491 10.207 1.00 58.28 271 GLU A N 1
ATOM 1995 C CA . GLU A 1 271 ? -21.169 18.262 11.054 1.00 58.28 271 GLU A CA 1
ATOM 1996 C C . GLU A 1 271 ? -20.675 17.418 12.234 1.00 58.28 271 GLU A C 1
ATOM 1998 O O . GLU A 1 271 ? -19.475 17.343 12.493 1.00 58.28 271 GLU A O 1
ATOM 2003 N N . LEU A 1 272 ? -21.585 16.680 12.877 1.00 58.00 272 LEU A N 1
ATOM 2004 C CA . LEU A 1 272 ? -21.246 15.721 13.932 1.00 58.00 272 LEU A CA 1
ATOM 2005 C C . LEU A 1 272 ? -20.315 14.606 13.431 1.00 58.00 272 LEU A C 1
ATOM 2007 O O . LEU A 1 272 ? -19.347 14.257 14.106 1.00 58.00 272 LEU A O 1
ATOM 2011 N N . ALA A 1 273 ? -20.572 14.056 12.241 1.00 57.59 273 ALA A N 1
ATOM 2012 C CA . ALA A 1 273 ? -19.715 13.028 11.653 1.00 57.59 273 ALA A CA 1
ATOM 2013 C C . ALA A 1 273 ? -18.318 13.565 11.295 1.00 57.59 273 ALA A C 1
ATOM 2015 O O . ALA A 1 273 ? -17.332 12.849 11.472 1.00 57.59 273 ALA A O 1
ATOM 2016 N N . ALA A 1 274 ? -18.218 14.809 10.817 1.00 59.03 274 ALA A N 1
ATOM 2017 C CA . ALA A 1 274 ? -16.941 15.457 10.523 1.00 59.03 274 ALA A CA 1
ATOM 2018 C C . ALA A 1 274 ? -16.100 15.656 11.795 1.00 59.03 274 ALA A C 1
ATOM 2020 O O . ALA A 1 274 ? -14.931 15.278 11.810 1.00 59.03 274 ALA A O 1
ATOM 2021 N N . LEU A 1 275 ? -16.714 16.143 12.878 1.00 56.88 275 LEU A N 1
ATOM 2022 C CA . LEU A 1 275 ? -16.051 16.327 14.175 1.00 56.88 275 LEU A CA 1
ATOM 2023 C C . LEU A 1 275 ? -15.523 15.008 14.755 1.00 56.88 275 LEU A C 1
ATOM 2025 O O . LEU A 1 275 ? -14.392 14.930 15.230 1.00 56.88 275 LEU A O 1
ATOM 2029 N N . LEU A 1 276 ? -16.329 13.947 14.690 1.00 56.00 276 LEU A N 1
ATOM 2030 C CA . LEU A 1 276 ? -15.920 12.622 15.157 1.00 56.00 276 LEU A CA 1
ATOM 2031 C C . LEU A 1 276 ? -14.788 12.026 14.299 1.00 56.00 276 LEU A C 1
ATOM 2033 O O . LEU A 1 276 ? -13.910 11.350 14.834 1.00 56.00 276 LEU A O 1
ATOM 2037 N N . ARG A 1 277 ? -14.784 12.278 12.981 1.00 56.94 277 ARG A N 1
ATOM 2038 C CA . ARG A 1 277 ? -13.699 11.867 12.070 1.00 56.94 277 ARG A CA 1
ATOM 2039 C C . ARG A 1 277 ? -12.399 12.603 12.363 1.00 56.94 277 ARG A C 1
ATOM 2041 O O . ARG A 1 277 ? -11.350 11.970 12.378 1.00 56.94 277 ARG A O 1
ATOM 2048 N N . GLU A 1 278 ? -12.455 13.912 12.581 1.00 54.41 278 GLU A N 1
ATOM 2049 C CA . GLU A 1 278 ? -11.281 14.712 12.940 1.00 54.41 278 GLU A CA 1
ATOM 2050 C C . GLU A 1 278 ? -10.651 14.189 14.232 1.00 54.41 278 GLU A C 1
ATOM 2052 O O . GLU A 1 278 ? -9.454 13.919 14.276 1.00 54.41 278 GLU A O 1
ATOM 2057 N N . ALA A 1 279 ? -11.474 13.929 15.246 1.00 49.53 279 ALA A N 1
ATOM 2058 C CA . ALA A 1 279 ? -10.988 13.452 16.528 1.00 49.53 279 ALA A CA 1
ATOM 2059 C C . ALA A 1 279 ? -10.423 12.027 16.514 1.00 49.53 279 ALA A C 1
ATOM 2061 O O . ALA A 1 279 ? -9.543 11.719 17.306 1.00 49.53 279 ALA A O 1
ATOM 2062 N N . ALA A 1 280 ? -10.908 11.153 15.634 1.00 49.34 280 ALA A N 1
ATOM 2063 C CA . ALA A 1 280 ? -10.339 9.815 15.499 1.00 49.34 280 ALA A CA 1
ATOM 2064 C C . ALA A 1 280 ? -8.964 9.799 14.809 1.00 49.34 280 ALA A C 1
ATOM 2066 O O . ALA A 1 280 ? -8.269 8.788 14.867 1.00 49.34 280 ALA A O 1
ATOM 2067 N N . ASN A 1 281 ? -8.595 10.892 14.135 1.00 47.69 281 ASN A N 1
ATOM 2068 C CA . ASN A 1 281 ? -7.327 11.045 13.423 1.00 47.69 281 ASN A CA 1
ATOM 2069 C C . ASN A 1 281 ? -6.319 11.952 14.162 1.00 47.69 281 ASN A C 1
ATOM 2071 O O . ASN A 1 281 ? -5.233 12.185 13.627 1.00 47.69 281 ASN A O 1
ATOM 2075 N N . ALA A 1 282 ? -6.681 12.483 15.337 1.00 40.97 282 ALA A N 1
ATOM 2076 C CA . ALA A 1 282 ? -5.869 13.373 16.175 1.00 40.97 282 ALA A CA 1
ATOM 2077 C C . ALA A 1 282 ? -5.137 12.602 17.283 1.00 40.97 282 ALA A C 1
ATOM 2079 O O . ALA A 1 282 ? -3.969 12.961 17.561 1.00 40.97 282 ALA A O 1
#

Sequence (282 aa):
MTWAPLDDVVMGGCSLGGFEVRAGEGEAGAPAGVFSGNVSTDNSGGFSSVRTLNLDPPLDLSAYEGISLRVRGDGLRYKFILRTDTNWDTVTYCHSFDTASGEWQDVRLPFAGFRAVFRAKTLKDGAPLDPSNIVSLQLMLSKFEYDGNLNPAFRSGKFSLPVSSISAYRSESDVGPRLICVAPAGGDRRALKAELEASGLPFVLFAVQEMGSEPSEGGIKVLPEGAEVTGVVSPKEVAGLCLAAMQISDVTGGSFGLIRSGLGGGETQQELAALLREAANA

Organism: NCBI:txid582737